Protein AF-A4K950-F1 (afdb_monomer_lite)

Secondary structure (DSSP, 8-state):
-HHHHHHHHHHHHSHHHHHHHHHHHHHHHHHHHHHH-------TT-----------HHHHHHHHHHHHHHHHHHHHHHHHHHTSS-TTHHHHHHHHHHHHHHHHHHHHHHHTT--GGGHHHHHHHHHHH--HHHHHHHHHHHHT-SSHHHHHHHHHHHHHHHHHHHHHHHHHHHHHHHHHTTSS-HHHHHHHHHHHH-

Sequence (198 aa):
SRLFRMHGQFVASHPWEVIVGTVTITICMMSMNMFTGNDKICGWNYECPKFDEDVLSSDIIILTITRCIAILYIYFQFQNLRQLGSKYILGIAGLFTIFSSFVFSTVVIHFLDKELTGLNEALPFFLLLIDLSKASALAKFALSSNSQDEVRDNIARGMAILGPTFTLDALVECLVIGVGTMSGVRQLEIMCCFGCMS

pLDDT: mean 72.27, std 15.09, range [34.19, 91.69]

Radius of gyration: 20.06 Å; chains: 1; bounding box: 52×38×51 Å

Organism: Bufo gargarizans (NCBI:txid30331)

Structure (mmCIF, N/CA/C/O backbone):
data_AF-A4K950-F1
#
_entry.id   AF-A4K950-F1
#
loop_
_atom_site.group_PDB
_atom_site.id
_atom_site.type_symbol
_atom_site.label_atom_id
_atom_site.label_alt_id
_atom_site.label_comp_id
_atom_site.label_asym_id
_atom_site.label_entity_id
_atom_site.label_seq_id
_atom_site.pdbx_PDB_ins_code
_atom_site.Cartn_x
_atom_site.Cartn_y
_atom_site.Cartn_z
_atom_site.occupancy
_atom_site.B_iso_or_equiv
_atom_site.auth_seq_id
_atom_site.auth_comp_id
_atom_site.auth_asym_id
_atom_site.auth_atom_id
_atom_site.pdbx_PDB_model_num
ATOM 1 N N . SER A 1 1 ? -17.571 7.499 0.808 1.00 77.88 1 SER A N 1
ATOM 2 C CA . SER A 1 1 ? -17.407 7.190 2.248 1.00 77.88 1 SER A CA 1
ATOM 3 C C . SER A 1 1 ? -18.193 5.955 2.709 1.00 77.88 1 SER A C 1
ATOM 5 O O . SER A 1 1 ? -17.605 5.121 3.384 1.00 77.88 1 SER A O 1
ATOM 7 N N . ARG A 1 2 ? -19.482 5.772 2.355 1.00 87.81 2 ARG A N 1
ATOM 8 C CA . ARG A 1 2 ? -20.301 4.625 2.830 1.00 87.81 2 ARG A CA 1
ATOM 9 C C . ARG A 1 2 ? -19.733 3.241 2.468 1.00 87.81 2 ARG A C 1
ATOM 11 O O . ARG A 1 2 ? -19.723 2.368 3.324 1.00 87.81 2 ARG A O 1
ATOM 18 N N . LEU A 1 3 ? -19.213 3.065 1.249 1.00 90.25 3 LEU A N 1
ATOM 19 C CA . LEU A 1 3 ? -18.563 1.817 0.811 1.00 90.25 3 LEU A CA 1
ATOM 20 C C . LEU A 1 3 ? -17.315 1.486 1.646 1.00 90.25 3 LEU A C 1
ATOM 22 O O . LEU A 1 3 ? -17.221 0.391 2.187 1.00 90.25 3 LEU A O 1
ATOM 26 N N . PHE A 1 4 ? -16.417 2.458 1.840 1.00 90.25 4 PHE A N 1
ATOM 27 C CA . PHE A 1 4 ? -15.234 2.296 2.696 1.00 90.25 4 PHE A CA 1
ATOM 28 C C . PHE A 1 4 ? -15.593 1.980 4.152 1.00 90.25 4 PHE A C 1
ATOM 30 O O . PHE A 1 4 ? -14.930 1.165 4.787 1.00 90.25 4 PHE A O 1
ATOM 37 N N . ARG A 1 5 ? -16.677 2.575 4.671 1.00 89.56 5 ARG A N 1
ATOM 38 C CA . ARG A 1 5 ? -17.190 2.253 6.007 1.00 89.56 5 ARG A CA 1
ATOM 39 C C . ARG A 1 5 ? -17.643 0.796 6.104 1.00 89.56 5 ARG A C 1
ATOM 41 O O . ARG A 1 5 ? -17.264 0.117 7.050 1.00 89.56 5 ARG A O 1
ATOM 48 N N . MET A 1 6 ? -18.436 0.324 5.138 1.00 90.75 6 MET A N 1
ATOM 49 C CA . MET A 1 6 ? -18.907 -1.068 5.110 1.00 90.75 6 MET A CA 1
ATOM 50 C C . MET A 1 6 ? -17.740 -2.050 4.977 1.00 90.75 6 MET A C 1
ATOM 52 O O . MET A 1 6 ? -17.709 -3.051 5.685 1.00 90.75 6 MET A O 1
ATOM 56 N N . HIS A 1 7 ? -16.749 -1.731 4.140 1.00 90.50 7 HIS A N 1
ATOM 57 C CA . HIS A 1 7 ? -15.535 -2.533 4.011 1.00 90.50 7 HIS A CA 1
ATOM 58 C C . HIS A 1 7 ? -14.757 -2.611 5.335 1.00 90.50 7 HIS A C 1
ATOM 60 O O . HIS A 1 7 ? -14.417 -3.702 5.782 1.00 90.50 7 HIS A O 1
ATOM 66 N N . GLY A 1 8 ? -14.563 -1.479 6.020 1.00 87.56 8 GLY A N 1
ATOM 67 C CA . GLY A 1 8 ? -13.931 -1.456 7.341 1.00 87.56 8 GLY A CA 1
ATOM 68 C C . GLY A 1 8 ? -14.700 -2.260 8.397 1.00 87.56 8 GLY A C 1
ATOM 69 O O . GLY A 1 8 ? -14.082 -2.984 9.171 1.00 87.56 8 GLY A O 1
ATOM 70 N N . GLN A 1 9 ? -16.039 -2.197 8.398 1.00 90.50 9 GLN A N 1
ATOM 71 C CA . GLN A 1 9 ? -16.872 -3.009 9.301 1.00 90.50 9 GLN A CA 1
ATOM 72 C C . GLN A 1 9 ? -16.746 -4.505 9.015 1.00 90.50 9 GLN A C 1
ATOM 74 O O . GLN A 1 9 ? -16.650 -5.290 9.956 1.00 90.50 9 GLN A O 1
ATOM 79 N N . PHE A 1 10 ? -16.735 -4.898 7.738 1.00 90.25 10 PHE A N 1
ATOM 80 C CA . PHE A 1 10 ? -16.582 -6.293 7.335 1.00 90.25 10 PHE A CA 1
ATOM 81 C C . PHE A 1 10 ? -15.236 -6.856 7.805 1.00 90.25 10 PHE A C 1
ATOM 83 O O . PHE A 1 10 ? -15.211 -7.833 8.553 1.00 90.25 10 PHE A O 1
ATOM 90 N N . VAL A 1 11 ? -14.132 -6.180 7.473 1.00 89.56 11 VAL A N 1
ATOM 91 C CA . VAL A 1 11 ? -12.777 -6.608 7.854 1.00 89.56 11 VAL A CA 1
ATOM 92 C C . VAL A 1 11 ? -12.623 -6.693 9.374 1.00 89.56 11 VAL A C 1
ATOM 94 O O . VAL A 1 11 ? -12.081 -7.667 9.889 1.00 89.56 11 VAL A O 1
ATOM 97 N N . ALA A 1 12 ? -13.154 -5.716 10.111 1.00 87.94 12 ALA A N 1
ATOM 98 C CA . ALA A 1 12 ? -13.072 -5.710 11.568 1.00 87.94 12 ALA A CA 1
ATOM 99 C C . ALA A 1 12 ? -14.038 -6.704 12.249 1.00 87.94 12 ALA A C 1
ATOM 101 O O . ALA A 1 12 ? -13.847 -7.028 13.417 1.00 87.94 12 ALA A O 1
ATOM 102 N N . SER A 1 13 ? -15.061 -7.208 11.547 1.00 88.81 13 SER A N 1
ATOM 103 C CA . SER A 1 13 ? -15.972 -8.239 12.073 1.00 88.81 13 SER A CA 1
ATOM 104 C C . SER A 1 13 ? -15.421 -9.665 11.975 1.00 88.81 13 SER A C 1
ATOM 106 O O . SER A 1 13 ? -15.775 -10.492 12.810 1.00 88.81 13 SER A O 1
ATOM 108 N N . HIS A 1 14 ? -14.532 -9.936 11.014 1.00 89.81 14 HIS A N 1
ATOM 109 C CA . HIS A 1 14 ? -13.933 -11.258 10.790 1.00 89.81 14 HIS A CA 1
ATOM 110 C C . HIS A 1 14 ? -12.391 -11.177 10.749 1.00 89.81 14 HIS A C 1
ATOM 112 O O . HIS A 1 14 ? -11.771 -11.522 9.740 1.00 89.81 14 HIS A O 1
ATOM 118 N N . PRO A 1 15 ? -11.730 -10.722 11.834 1.00 86.56 15 PRO A N 1
ATOM 119 C CA . PRO A 1 15 ? -10.291 -10.449 11.819 1.00 86.56 15 PRO A CA 1
ATOM 120 C C . PRO A 1 15 ? -9.449 -11.706 11.561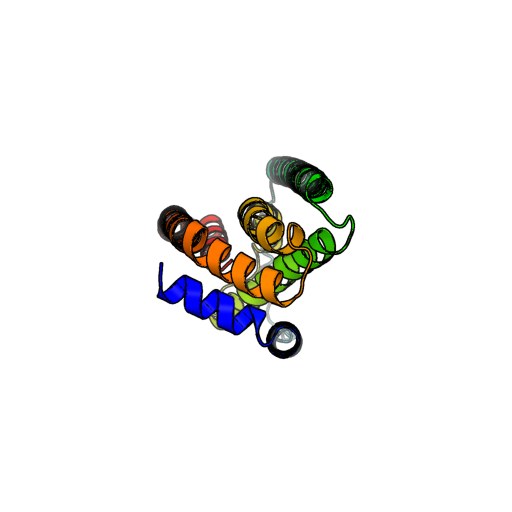 1.00 86.56 15 PRO A C 1
ATOM 122 O O . PRO A 1 15 ? -8.463 -11.648 10.832 1.00 86.56 15 PRO A O 1
ATOM 125 N N . TRP A 1 16 ? -9.849 -12.856 12.114 1.00 87.44 16 TRP A N 1
ATOM 126 C CA . TRP A 1 16 ? -9.139 -14.124 11.915 1.00 87.44 16 TRP A CA 1
ATOM 127 C C . TRP A 1 16 ? -9.194 -14.611 10.469 1.00 87.44 16 TRP A C 1
ATOM 129 O O . TRP A 1 16 ? -8.172 -15.033 9.934 1.00 87.44 16 TRP A O 1
ATOM 139 N N . GLU A 1 17 ? -10.355 -14.515 9.822 1.00 91.44 17 GLU A N 1
ATOM 140 C CA . GLU A 1 17 ? -10.521 -14.920 8.423 1.00 91.44 17 GLU A CA 1
ATOM 141 C C . GLU A 1 17 ? -9.673 -14.049 7.497 1.00 91.44 17 GLU A C 1
ATOM 143 O O . GLU A 1 17 ? -9.012 -14.561 6.595 1.00 91.44 17 GLU A O 1
ATOM 148 N N . VAL A 1 18 ? -9.614 -12.741 7.767 1.00 89.38 18 VAL A N 1
ATOM 149 C CA . VAL A 1 18 ? -8.788 -11.805 6.994 1.00 89.38 18 VAL A CA 1
ATOM 150 C C . VAL A 1 18 ? -7.296 -12.110 7.173 1.00 89.38 18 VAL A C 1
ATOM 152 O O . VAL A 1 18 ? -6.553 -12.134 6.192 1.00 89.38 18 VAL A O 1
ATOM 155 N N . ILE A 1 19 ? -6.836 -12.381 8.398 1.00 88.38 19 ILE A N 1
ATOM 156 C CA . ILE A 1 19 ? -5.421 -12.698 8.660 1.00 88.38 19 ILE A CA 1
ATOM 157 C C . ILE A 1 19 ? -5.034 -14.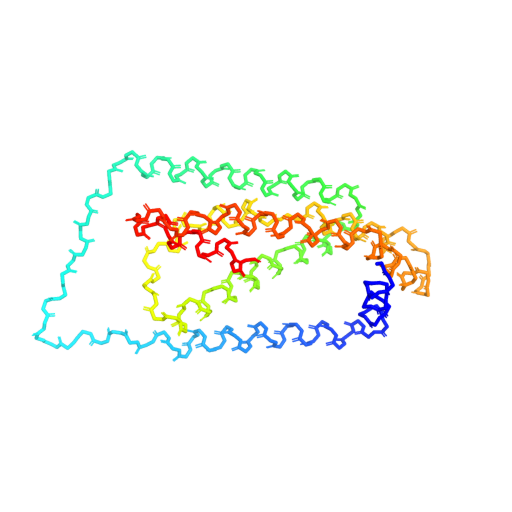022 7.997 1.00 88.38 19 ILE A C 1
ATOM 159 O O . ILE A 1 19 ? -4.046 -14.082 7.269 1.00 88.38 19 ILE A O 1
ATOM 163 N N . VAL A 1 20 ? -5.819 -15.082 8.205 1.00 90.75 20 VAL A N 1
ATOM 164 C CA . VAL A 1 20 ? -5.533 -16.396 7.610 1.00 90.75 20 VAL A CA 1
ATOM 165 C C . VAL A 1 20 ? -5.607 -16.318 6.088 1.00 90.75 20 VAL A C 1
ATOM 167 O O . VAL A 1 20 ? -4.730 -16.854 5.416 1.00 90.75 20 VAL A O 1
ATOM 170 N N . GLY A 1 21 ? -6.590 -15.604 5.538 1.00 89.19 21 GLY A N 1
ATOM 171 C CA . GLY A 1 21 ? -6.723 -15.385 4.101 1.00 89.19 21 GLY A CA 1
ATOM 172 C C . GLY A 1 21 ? -5.509 -14.674 3.506 1.00 89.19 21 GLY A C 1
ATOM 173 O O . GLY A 1 21 ? -4.921 -15.176 2.551 1.00 89.19 21 GLY A O 1
ATOM 174 N N . THR A 1 22 ? -5.086 -13.553 4.097 1.00 87.19 22 THR A N 1
ATOM 175 C CA . THR A 1 22 ? -3.924 -12.788 3.607 1.00 87.19 22 THR A CA 1
ATOM 176 C C . THR A 1 22 ? -2.627 -13.590 3.701 1.00 87.19 22 THR A C 1
ATOM 178 O O . THR A 1 22 ? -1.896 -13.665 2.718 1.00 87.19 22 THR A O 1
ATOM 181 N N . VAL A 1 23 ? -2.370 -14.275 4.820 1.00 87.06 23 VAL A N 1
ATOM 182 C CA . VAL A 1 23 ? -1.190 -15.143 4.981 1.00 87.06 23 VAL A CA 1
ATOM 183 C C . VAL A 1 23 ? -1.204 -16.301 3.985 1.00 87.06 23 VAL A C 1
ATOM 185 O O . VAL A 1 23 ? -0.185 -16.570 3.353 1.00 87.06 23 VAL A O 1
ATOM 188 N N . THR A 1 24 ? -2.349 -16.963 3.803 1.00 88.06 24 THR A N 1
ATOM 189 C CA . THR A 1 24 ? -2.481 -18.083 2.859 1.00 88.06 24 THR A CA 1
ATOM 190 C C . THR A 1 24 ? -2.202 -17.621 1.436 1.00 88.06 24 THR A C 1
ATOM 192 O O . THR A 1 24 ? -1.408 -18.244 0.741 1.00 88.06 24 THR A O 1
ATOM 195 N N . ILE A 1 25 ? -2.781 -16.492 1.023 1.00 85.62 25 ILE A N 1
ATOM 196 C CA . ILE A 1 25 ? -2.547 -15.895 -0.294 1.00 85.62 25 ILE A CA 1
ATOM 197 C C . ILE A 1 25 ? -1.059 -15.571 -0.489 1.00 85.62 25 ILE A C 1
ATOM 199 O O . ILE A 1 25 ? -0.488 -15.967 -1.504 1.00 85.62 25 ILE A O 1
ATOM 203 N N . THR A 1 26 ? -0.401 -14.933 0.486 1.00 81.06 26 THR A N 1
ATOM 204 C CA . THR A 1 26 ? 1.041 -14.638 0.412 1.00 81.06 26 THR A CA 1
ATOM 205 C C . THR A 1 26 ? 1.876 -15.916 0.295 1.00 81.06 26 THR A C 1
ATOM 207 O O . THR A 1 26 ? 2.781 -15.976 -0.535 1.00 81.06 26 THR A O 1
ATOM 210 N N . ILE A 1 27 ? 1.566 -16.961 1.070 1.00 81.75 27 ILE A N 1
ATOM 211 C CA . ILE A 1 27 ? 2.272 -18.253 1.007 1.00 81.75 27 ILE A CA 1
ATOM 212 C C . ILE A 1 27 ? 2.044 -18.940 -0.342 1.00 81.75 27 ILE A C 1
ATOM 214 O O . ILE A 1 27 ? 2.990 -19.477 -0.918 1.00 81.75 27 ILE A O 1
ATOM 218 N N . CYS A 1 28 ? 0.820 -18.915 -0.872 1.00 78.38 28 CYS A N 1
ATOM 219 C CA . CYS A 1 28 ? 0.505 -19.467 -2.186 1.00 78.38 28 CYS A CA 1
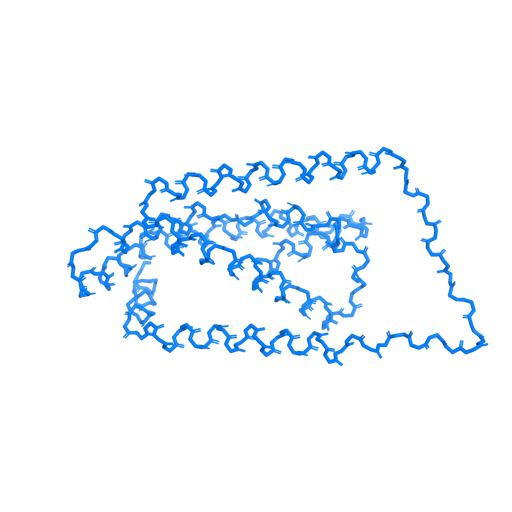ATOM 220 C C . CYS A 1 28 ? 1.302 -18.753 -3.282 1.00 78.38 28 CYS A C 1
ATOM 222 O O . CYS A 1 28 ? 1.936 -19.414 -4.099 1.00 78.38 28 CYS A O 1
ATOM 224 N N . MET A 1 29 ? 1.345 -17.421 -3.254 1.00 73.75 29 MET A N 1
ATOM 225 C CA . MET A 1 29 ? 2.129 -16.628 -4.203 1.00 73.75 29 MET A CA 1
ATOM 226 C C . MET A 1 29 ? 3.632 -16.883 -4.072 1.00 73.75 29 MET A C 1
ATOM 228 O O . MET A 1 29 ? 4.313 -17.074 -5.077 1.00 73.75 29 MET A O 1
ATOM 232 N N . MET A 1 30 ? 4.148 -16.977 -2.845 1.00 68.56 30 MET A N 1
ATOM 233 C CA . MET A 1 30 ? 5.544 -17.344 -2.595 1.00 68.56 30 MET A CA 1
ATOM 234 C C . MET A 1 30 ? 5.865 -18.745 -3.123 1.00 68.56 30 MET A C 1
ATOM 236 O O . MET A 1 30 ? 6.914 -18.949 -3.727 1.00 68.56 30 MET A O 1
ATOM 240 N N . SER A 1 31 ? 4.952 -19.700 -2.941 1.00 70.31 31 SER A N 1
ATOM 241 C CA . SER A 1 31 ? 5.107 -21.065 -3.447 1.00 70.31 31 SER A CA 1
ATOM 242 C C . SER A 1 31 ? 5.152 -21.073 -4.971 1.00 70.31 31 SER A C 1
ATOM 244 O O . SER A 1 31 ? 6.040 -21.693 -5.541 1.00 70.31 31 SER A O 1
ATOM 246 N N . MET A 1 32 ? 4.264 -20.331 -5.640 1.00 63.78 32 MET A N 1
ATOM 247 C CA . MET A 1 32 ? 4.305 -20.184 -7.099 1.00 63.78 32 MET A CA 1
ATOM 248 C C . MET A 1 32 ? 5.647 -19.608 -7.567 1.00 63.78 32 MET A C 1
ATOM 250 O O . MET A 1 32 ? 6.244 -20.172 -8.475 1.00 63.78 32 MET A O 1
ATOM 254 N N . ASN A 1 33 ? 6.170 -18.583 -6.885 1.00 56.47 33 ASN A N 1
ATOM 255 C CA . ASN A 1 33 ? 7.493 -18.015 -7.169 1.00 56.47 33 ASN A CA 1
ATOM 256 C C . ASN A 1 33 ? 8.634 -19.043 -6.990 1.00 56.47 33 ASN A C 1
ATOM 258 O O . ASN A 1 33 ? 9.564 -19.103 -7.788 1.00 56.47 33 ASN A O 1
ATOM 262 N N . MET A 1 34 ? 8.559 -19.896 -5.960 1.00 51.22 34 MET A N 1
ATOM 263 C CA . MET A 1 34 ? 9.550 -20.955 -5.719 1.00 51.22 34 MET A CA 1
ATOM 264 C C . MET A 1 34 ? 9.463 -22.113 -6.724 1.00 51.22 34 MET A C 1
ATOM 266 O O . MET A 1 34 ? 10.484 -22.728 -7.020 1.00 51.22 34 MET A O 1
ATOM 270 N N . PHE A 1 35 ? 8.272 -22.418 -7.248 1.00 43.59 35 PHE A N 1
ATOM 271 C CA . PHE A 1 35 ? 8.066 -23.502 -8.214 1.00 43.59 35 PHE A CA 1
ATOM 272 C C . PHE A 1 35 ? 8.362 -23.099 -9.666 1.00 43.59 35 PHE A C 1
ATOM 274 O O . PHE A 1 35 ? 8.658 -23.978 -10.471 1.00 43.59 35 PHE A O 1
ATOM 281 N N . THR A 1 36 ? 8.337 -21.807 -10.008 1.00 43.16 36 THR A N 1
ATOM 282 C CA . THR A 1 36 ? 8.667 -21.317 -11.361 1.00 43.16 36 THR A CA 1
ATOM 283 C C . THR A 1 36 ? 10.109 -20.830 -11.513 1.00 43.16 36 THR A C 1
ATOM 285 O O . THR A 1 36 ? 10.542 -20.554 -12.625 1.00 43.16 36 THR A O 1
ATOM 288 N N . GLY A 1 37 ? 10.891 -20.778 -10.430 1.00 38.53 37 GLY A N 1
ATOM 289 C CA . GLY A 1 37 ? 12.305 -20.384 -10.440 1.00 38.53 37 GLY A CA 1
ATOM 290 C C . GLY A 1 37 ? 13.270 -21.417 -11.036 1.00 38.53 37 GLY A C 1
ATOM 291 O O . GLY A 1 37 ? 14.406 -21.504 -10.575 1.00 38.53 37 GLY A O 1
ATOM 292 N N . ASN A 1 38 ? 12.840 -22.227 -12.010 1.00 39.97 38 ASN A N 1
ATOM 293 C CA . ASN A 1 38 ? 13.660 -23.302 -12.565 1.00 39.97 38 ASN A CA 1
ATOM 294 C C . ASN A 1 38 ? 13.694 -23.347 -14.096 1.00 39.97 38 ASN A C 1
ATOM 296 O O . ASN A 1 38 ? 13.649 -24.427 -14.669 1.00 39.97 38 ASN A O 1
ATOM 300 N N . ASP A 1 39 ? 13.843 -22.196 -14.751 1.00 41.91 39 ASP A N 1
ATOM 301 C CA . ASP A 1 39 ? 14.202 -22.162 -16.170 1.00 41.91 39 ASP A CA 1
ATOM 302 C C . ASP A 1 39 ? 15.290 -21.125 -16.444 1.00 41.91 39 ASP A C 1
ATOM 304 O O . ASP A 1 39 ? 15.010 -19.989 -16.807 1.00 41.91 39 ASP A O 1
ATOM 308 N N . LYS A 1 40 ? 16.550 -21.551 -16.266 1.00 38.31 40 LYS A N 1
ATOM 309 C CA . LYS A 1 40 ? 17.551 -21.619 -17.351 1.00 38.31 40 LYS A CA 1
ATOM 310 C C . LYS A 1 40 ? 18.562 -22.722 -17.019 1.00 38.31 40 LYS A C 1
ATOM 312 O O . LYS A 1 40 ? 19.630 -22.467 -16.469 1.00 38.31 40 LYS A O 1
ATOM 317 N N . ILE A 1 41 ? 18.248 -23.966 -17.385 1.00 41.56 41 ILE A N 1
ATOM 318 C CA . ILE A 1 41 ? 19.300 -24.950 -17.663 1.00 41.56 41 ILE A CA 1
ATOM 319 C C . ILE A 1 41 ? 19.967 -24.465 -18.950 1.00 41.56 41 ILE A C 1
ATOM 321 O O . ILE A 1 41 ? 19.439 -24.664 -20.043 1.00 41.56 41 ILE A O 1
ATOM 325 N N . CYS A 1 42 ? 21.102 -23.776 -18.834 1.00 45.41 42 CYS A N 1
ATOM 326 C CA . CYS A 1 42 ? 21.959 -23.532 -19.985 1.00 45.41 42 CYS A CA 1
ATOM 327 C C . CYS A 1 42 ? 22.367 -24.901 -20.544 1.00 45.41 42 CYS A C 1
ATOM 329 O O . CYS A 1 42 ? 23.107 -25.651 -19.906 1.00 45.41 42 CYS A O 1
ATOM 331 N N . GLY A 1 43 ? 21.826 -25.261 -21.708 1.00 41.41 43 GLY A N 1
ATOM 332 C CA . GLY A 1 43 ? 22.256 -26.448 -22.434 1.00 41.41 43 GLY A CA 1
ATOM 333 C C . GLY A 1 43 ? 23.747 -26.350 -22.755 1.00 41.41 43 GLY A C 1
ATOM 334 O O . GLY A 1 43 ? 24.269 -25.259 -22.972 1.00 41.41 43 GLY A O 1
ATOM 335 N N . TRP A 1 44 ? 24.423 -27.497 -22.814 1.00 46.53 44 TRP A N 1
ATOM 336 C CA . TRP A 1 44 ? 25.877 -27.661 -22.982 1.00 46.53 44 TRP A CA 1
ATOM 337 C C . TRP A 1 44 ? 26.492 -27.046 -24.261 1.00 46.53 44 TRP A C 1
ATOM 339 O O . TRP A 1 44 ? 27.646 -27.330 -24.570 1.00 46.53 44 TRP A O 1
ATOM 349 N N . ASN A 1 45 ? 25.755 -26.240 -25.033 1.00 44.41 45 ASN A N 1
ATOM 350 C CA . ASN A 1 45 ? 26.220 -25.724 -26.319 1.00 44.41 45 ASN A CA 1
ATOM 351 C C . ASN A 1 45 ? 25.649 -24.351 -26.732 1.00 44.41 45 ASN A C 1
ATOM 353 O O . ASN A 1 45 ? 25.449 -24.108 -27.917 1.00 44.41 45 ASN A O 1
ATOM 357 N N . TYR A 1 46 ? 25.367 -23.452 -25.787 1.00 41.97 46 TYR A N 1
ATOM 358 C CA . TYR A 1 46 ? 25.129 -22.041 -26.110 1.00 41.97 46 TYR A CA 1
ATOM 359 C C . TYR A 1 46 ? 25.824 -21.148 -25.081 1.00 41.97 46 TYR A C 1
ATOM 361 O O . TYR A 1 46 ? 25.491 -21.176 -23.897 1.00 41.97 46 TYR A O 1
ATOM 369 N N . GLU A 1 47 ? 26.793 -20.352 -25.538 1.00 41.62 47 GLU A N 1
ATOM 370 C CA . GLU A 1 47 ? 27.315 -19.224 -24.771 1.00 41.62 47 GLU A CA 1
ATOM 371 C C . GLU A 1 47 ? 26.173 -18.229 -24.557 1.00 41.62 47 GLU A C 1
ATOM 373 O O . GLU A 1 47 ? 25.726 -17.550 -25.483 1.00 41.62 47 GLU A O 1
ATOM 378 N N . CYS A 1 48 ? 25.662 -18.158 -23.328 1.00 47.22 48 CYS A N 1
ATOM 379 C CA . CYS A 1 48 ? 24.844 -17.025 -22.931 1.00 47.22 48 CYS A CA 1
ATOM 380 C C . CYS A 1 48 ? 25.719 -15.769 -23.003 1.00 47.22 48 CYS A C 1
ATOM 382 O O . CYS A 1 48 ? 26.816 -15.783 -22.433 1.00 47.22 48 CYS A O 1
ATOM 384 N N . PRO A 1 49 ? 25.263 -14.684 -23.653 1.00 37.75 49 PRO A N 1
ATOM 385 C CA . PRO A 1 49 ? 25.966 -13.421 -23.551 1.00 37.75 49 PRO A CA 1
ATOM 386 C C . PRO A 1 49 ? 25.990 -13.043 -22.071 1.00 37.75 49 PRO A C 1
ATOM 388 O O . PRO A 1 49 ? 24.945 -12.878 -21.438 1.00 37.75 49 PRO A O 1
ATOM 391 N N . LYS A 1 50 ? 27.193 -12.965 -21.502 1.00 35.44 50 LYS A N 1
ATOM 392 C CA . LYS A 1 50 ? 27.391 -12.283 -20.232 1.00 35.44 50 LYS A CA 1
ATOM 393 C C . LYS A 1 50 ? 26.986 -10.839 -20.482 1.00 35.44 50 LYS A C 1
ATOM 395 O O . LYS A 1 50 ? 27.641 -10.147 -21.256 1.00 35.44 50 LYS A O 1
ATOM 400 N N . PHE A 1 51 ? 25.900 -10.401 -19.856 1.00 40.41 51 PHE A N 1
ATOM 401 C CA . PHE A 1 51 ? 25.693 -8.983 -19.584 1.00 40.41 51 PHE A CA 1
ATOM 402 C C . PHE A 1 51 ? 26.744 -8.572 -18.539 1.00 40.41 51 PHE A C 1
ATOM 404 O O . PHE A 1 51 ? 26.436 -8.347 -17.375 1.00 40.41 51 PHE A O 1
ATOM 411 N N . ASP A 1 52 ? 28.010 -8.556 -18.956 1.00 34.19 52 ASP A N 1
ATOM 412 C CA . ASP A 1 52 ? 29.037 -7.724 -18.348 1.00 34.19 52 ASP A CA 1
ATOM 413 C C . ASP A 1 52 ? 28.783 -6.314 -18.903 1.00 34.19 52 ASP A C 1
ATOM 415 O O . ASP A 1 52 ? 29.473 -5.838 -19.801 1.00 34.19 52 ASP A O 1
ATOM 419 N N . GLU A 1 53 ? 27.700 -5.677 -18.450 1.00 36.28 53 GLU A N 1
ATOM 420 C CA . GLU A 1 53 ? 27.643 -4.221 -18.500 1.00 36.28 53 GLU A CA 1
ATOM 421 C C . GLU A 1 53 ? 28.485 -3.740 -17.324 1.00 36.28 53 GLU A C 1
ATOM 423 O O . GLU A 1 53 ? 28.187 -4.043 -16.168 1.00 36.28 53 GLU A O 1
ATOM 428 N N . ASP A 1 54 ? 29.581 -3.057 -17.644 1.00 34.69 54 ASP A N 1
ATOM 429 C CA . ASP A 1 54 ? 30.441 -2.357 -16.702 1.00 34.69 54 ASP A CA 1
ATOM 430 C C . ASP A 1 54 ? 29.588 -1.439 -15.812 1.00 34.69 54 ASP A C 1
ATOM 432 O O . ASP A 1 54 ? 29.315 -0.287 -16.156 1.00 34.69 54 ASP A O 1
ATOM 436 N N . VAL A 1 55 ? 29.149 -1.952 -14.659 1.00 42.28 55 VAL A N 1
ATOM 437 C CA . VAL A 1 55 ? 28.507 -1.157 -13.612 1.00 42.28 55 VAL A CA 1
ATOM 438 C C . VAL A 1 55 ? 29.565 -0.178 -13.123 1.00 42.28 55 VAL A C 1
ATOM 440 O O . VAL A 1 55 ? 30.479 -0.534 -12.374 1.00 42.28 55 VAL A O 1
ATOM 443 N N . LEU A 1 56 ? 29.478 1.055 -13.614 1.00 45.06 56 LEU A N 1
ATOM 444 C CA . LEU A 1 56 ? 30.386 2.142 -13.290 1.00 45.06 56 LEU A CA 1
ATOM 445 C C . LEU A 1 56 ? 30.477 2.242 -11.757 1.00 45.06 56 LEU A C 1
ATOM 447 O O . LEU A 1 56 ? 29.454 2.267 -11.075 1.00 45.06 56 LEU A O 1
ATOM 451 N N . SER A 1 57 ? 31.681 2.332 -11.182 1.00 50.59 57 SER A N 1
ATOM 452 C CA . SER A 1 57 ? 31.880 2.428 -9.720 1.00 50.59 57 SER A CA 1
ATOM 453 C C . SER A 1 57 ? 31.042 3.536 -9.050 1.00 50.59 57 SER A C 1
ATOM 455 O O . SER A 1 57 ? 30.773 3.480 -7.851 1.00 50.59 57 SER A O 1
ATOM 457 N N . SER A 1 58 ? 30.604 4.530 -9.827 1.00 50.66 58 SER A N 1
ATOM 458 C CA . SER A 1 58 ? 29.666 5.590 -9.449 1.00 50.66 58 SER A CA 1
ATOM 459 C C . SER A 1 58 ? 28.258 5.075 -9.116 1.00 50.66 58 SER A C 1
ATOM 461 O O . SER A 1 58 ? 27.678 5.522 -8.128 1.00 50.66 58 SER A O 1
ATOM 463 N N . ASP A 1 59 ? 27.727 4.113 -9.874 1.00 53.19 59 ASP A N 1
ATOM 464 C CA . ASP A 1 59 ? 26.390 3.542 -9.665 1.00 53.19 59 ASP A CA 1
ATOM 465 C C . ASP A 1 59 ? 26.349 2.689 -8.400 1.00 53.19 59 ASP A C 1
ATOM 467 O O . ASP A 1 59 ? 25.378 2.731 -7.650 1.00 53.19 59 ASP A O 1
ATOM 471 N N . ILE A 1 60 ? 27.456 2.016 -8.071 1.00 58.03 60 ILE A N 1
ATOM 472 C CA . ILE A 1 60 ? 27.608 1.289 -6.803 1.00 58.03 60 ILE A CA 1
ATOM 473 C C . ILE A 1 60 ? 27.567 2.260 -5.615 1.00 58.03 60 ILE A C 1
ATOM 475 O O . ILE A 1 60 ? 26.912 1.978 -4.607 1.00 58.03 60 ILE A O 1
ATOM 479 N N . ILE A 1 61 ? 28.232 3.417 -5.718 1.00 66.88 61 ILE A N 1
ATOM 480 C CA . ILE A 1 61 ? 28.227 4.445 -4.664 1.00 66.88 61 ILE A CA 1
ATOM 481 C C . ILE A 1 61 ? 26.824 5.041 -4.510 1.00 66.88 61 ILE A C 1
ATOM 483 O O . ILE A 1 61 ? 26.324 5.126 -3.388 1.00 66.88 61 ILE A O 1
ATOM 487 N N . ILE A 1 62 ? 26.160 5.398 -5.613 1.00 66.69 62 ILE A N 1
ATOM 488 C CA . ILE A 1 62 ? 24.795 5.945 -5.600 1.00 66.69 62 ILE A CA 1
ATOM 489 C C . ILE A 1 62 ? 23.813 4.919 -5.029 1.00 66.69 62 ILE A C 1
ATOM 491 O O . ILE A 1 62 ? 23.040 5.246 -4.130 1.00 66.69 62 ILE A O 1
ATOM 495 N N . LEU A 1 63 ? 23.883 3.662 -5.465 1.00 58.94 63 LEU A N 1
ATOM 496 C CA . LEU A 1 63 ? 23.046 2.578 -4.957 1.00 58.94 63 LEU A CA 1
ATOM 497 C C . LEU A 1 63 ? 23.277 2.345 -3.458 1.00 58.94 63 LEU A C 1
ATOM 499 O O . LEU A 1 63 ? 22.325 2.134 -2.706 1.00 58.94 63 LEU A O 1
ATOM 503 N N . THR A 1 64 ? 24.526 2.436 -2.997 1.00 64.38 64 THR A N 1
ATOM 504 C CA . THR A 1 64 ? 24.874 2.309 -1.575 1.00 64.38 64 THR A CA 1
ATOM 505 C C . THR A 1 64 ? 24.317 3.473 -0.756 1.00 64.38 64 THR A C 1
ATOM 507 O O . THR A 1 64 ? 23.718 3.243 0.294 1.00 64.38 64 THR A O 1
ATOM 510 N N . ILE A 1 65 ? 24.440 4.713 -1.239 1.00 75.88 65 ILE A N 1
ATOM 511 C CA . ILE A 1 65 ? 23.871 5.900 -0.583 1.00 75.88 65 ILE A CA 1
ATOM 512 C C . ILE A 1 65 ? 22.344 5.789 -0.510 1.00 75.88 65 ILE A C 1
ATOM 514 O O . ILE A 1 65 ? 21.770 5.974 0.563 1.00 75.88 65 ILE A O 1
ATOM 518 N N . THR A 1 66 ? 21.688 5.413 -1.608 1.00 70.56 66 THR A N 1
ATOM 519 C CA . THR A 1 66 ? 20.234 5.210 -1.667 1.00 70.56 66 THR A CA 1
ATOM 520 C C . THR A 1 66 ? 19.779 4.122 -0.695 1.00 70.56 66 THR A C 1
ATOM 522 O O . THR A 1 66 ? 18.802 4.315 0.027 1.00 70.56 66 THR A O 1
ATOM 525 N N . ARG A 1 67 ? 20.517 3.009 -0.581 1.00 67.00 67 ARG A N 1
ATOM 526 C CA . ARG A 1 67 ? 20.251 1.958 0.418 1.00 67.00 67 ARG A CA 1
ATOM 527 C C . ARG A 1 67 ? 20.401 2.472 1.849 1.00 67.00 67 ARG A C 1
ATOM 529 O O . ARG A 1 67 ? 19.536 2.204 2.678 1.00 67.00 67 ARG A O 1
ATOM 536 N N . CYS A 1 68 ? 21.452 3.234 2.143 1.00 71.81 68 CYS A N 1
ATOM 537 C CA . CYS A 1 68 ? 21.650 3.841 3.460 1.00 71.81 68 CYS A CA 1
ATOM 538 C C . CYS A 1 68 ? 20.512 4.809 3.820 1.00 71.81 68 CYS A C 1
ATOM 540 O O . CYS A 1 68 ? 19.999 4.758 4.937 1.00 71.81 68 CYS A O 1
ATOM 542 N N . ILE A 1 69 ? 20.074 5.647 2.874 1.00 77.50 69 ILE A N 1
ATOM 543 C CA . ILE A 1 69 ? 18.936 6.559 3.057 1.00 77.50 69 ILE A CA 1
ATOM 544 C C . ILE A 1 69 ? 17.642 5.772 3.270 1.00 77.50 69 ILE A C 1
ATOM 546 O O . ILE A 1 69 ? 16.897 6.095 4.190 1.00 77.50 69 ILE A O 1
ATOM 550 N N . ALA A 1 70 ? 17.394 4.715 2.493 1.00 68.69 70 ALA A N 1
ATOM 551 C CA . ALA A 1 70 ? 16.219 3.862 2.660 1.00 68.69 70 ALA A CA 1
ATOM 552 C C . ALA A 1 70 ? 16.193 3.196 4.046 1.00 68.69 70 ALA A C 1
ATOM 554 O O . ALA A 1 70 ? 15.166 3.217 4.718 1.00 68.69 70 ALA A O 1
ATOM 555 N N . ILE A 1 71 ? 17.327 2.678 4.532 1.00 73.81 71 ILE A N 1
ATOM 556 C CA . ILE A 1 71 ? 17.433 2.097 5.882 1.00 73.81 71 ILE A CA 1
ATOM 557 C C . ILE A 1 71 ? 17.146 3.153 6.958 1.00 73.81 71 ILE A C 1
ATOM 559 O O . ILE A 1 71 ? 16.399 2.879 7.898 1.00 73.81 71 ILE A O 1
ATOM 563 N N . LEU A 1 72 ? 17.704 4.360 6.826 1.00 77.75 72 LEU A N 1
ATOM 564 C CA . LEU A 1 72 ? 17.447 5.464 7.755 1.00 77.75 72 LEU A CA 1
ATOM 565 C C . LEU A 1 72 ? 15.986 5.925 7.710 1.00 77.75 72 LEU A C 1
ATOM 567 O O . LEU A 1 72 ? 15.404 6.182 8.763 1.00 77.75 72 LEU A O 1
ATOM 571 N N . TYR A 1 73 ? 15.384 5.989 6.522 1.00 78.19 73 TYR A N 1
ATOM 572 C CA . TYR A 1 73 ? 13.980 6.337 6.328 1.00 78.19 73 TYR A CA 1
ATOM 573 C C . TYR A 1 73 ? 13.070 5.309 6.995 1.00 78.19 73 TYR A C 1
ATOM 575 O O . TYR A 1 73 ? 12.249 5.686 7.826 1.00 78.19 73 TYR A O 1
ATOM 583 N N . ILE A 1 74 ? 13.283 4.015 6.738 1.00 71.88 74 ILE A N 1
ATOM 584 C CA . ILE A 1 74 ? 12.545 2.927 7.390 1.00 71.88 74 ILE A CA 1
ATOM 585 C C . ILE A 1 74 ? 12.738 3.003 8.902 1.00 71.88 74 ILE A C 1
ATOM 587 O O . ILE A 1 74 ? 11.764 2.930 9.641 1.00 71.88 74 ILE A O 1
ATOM 591 N N . TYR A 1 75 ? 13.964 3.200 9.391 1.00 75.44 75 TYR A N 1
ATOM 592 C CA . TYR A 1 75 ? 14.227 3.332 10.824 1.00 75.44 75 TYR A CA 1
ATOM 593 C C . TYR A 1 75 ? 13.465 4.510 11.445 1.00 75.44 75 TYR A C 1
ATOM 595 O O . TYR A 1 75 ? 12.843 4.354 12.498 1.00 75.44 75 TYR A O 1
ATOM 603 N N . PHE A 1 76 ? 13.472 5.672 10.790 1.00 75.31 76 PHE A N 1
ATOM 604 C CA . PHE A 1 76 ? 12.769 6.864 11.256 1.00 75.31 76 PHE A CA 1
ATOM 605 C C . PHE A 1 76 ? 11.247 6.686 11.192 1.00 75.31 76 PHE A C 1
ATOM 607 O O . PHE A 1 76 ? 10.538 7.014 12.144 1.00 75.31 76 PHE A O 1
ATOM 614 N N . GLN A 1 77 ? 10.740 6.081 10.119 1.00 70.81 77 GLN A N 1
ATOM 615 C CA . GLN A 1 77 ? 9.334 5.730 9.948 1.00 70.81 77 GLN A CA 1
ATOM 616 C C . GLN A 1 77 ? 8.897 4.729 11.030 1.00 70.81 77 GLN A C 1
ATOM 618 O O . GLN A 1 77 ? 7.871 4.939 11.671 1.00 70.81 77 GLN A O 1
ATOM 623 N N . PHE A 1 78 ? 9.717 3.718 11.342 1.00 68.88 78 PHE A N 1
ATOM 624 C CA . PHE A 1 78 ? 9.509 2.771 12.446 1.00 68.88 78 PHE A CA 1
ATOM 625 C C . PHE A 1 78 ? 9.593 3.425 13.828 1.00 68.88 78 PHE A C 1
ATOM 627 O O . PHE A 1 78 ? 8.832 3.052 14.723 1.00 68.88 78 PHE A O 1
ATOM 634 N N . GLN A 1 79 ? 10.484 4.395 14.041 1.00 70.12 79 GLN A N 1
ATOM 635 C CA . GLN A 1 79 ? 10.517 5.170 15.283 1.00 70.12 79 GLN A CA 1
ATOM 636 C C . GLN A 1 79 ? 9.243 5.998 15.456 1.00 70.12 79 GLN A C 1
ATOM 638 O O . GLN A 1 79 ? 8.657 5.981 16.539 1.00 70.12 79 GLN A O 1
ATOM 643 N N . ASN A 1 80 ? 8.785 6.665 14.396 1.00 67.31 80 ASN A N 1
ATOM 644 C CA . ASN A 1 80 ? 7.545 7.433 14.412 1.00 67.31 80 ASN A CA 1
ATOM 645 C C . ASN A 1 80 ? 6.337 6.513 14.675 1.00 67.31 80 ASN A C 1
ATOM 647 O O . ASN A 1 80 ? 5.507 6.803 15.530 1.00 67.31 80 ASN A O 1
ATOM 651 N N . LEU A 1 81 ? 6.298 5.333 14.044 1.00 65.19 81 LEU A N 1
ATOM 652 C CA . LEU A 1 81 ? 5.310 4.276 14.302 1.00 65.19 81 LEU A CA 1
ATOM 653 C C . LEU A 1 81 ? 5.326 3.808 15.770 1.00 65.19 81 LEU A C 1
ATOM 655 O O . LEU A 1 81 ? 4.271 3.691 16.394 1.00 65.19 81 LEU A O 1
ATOM 659 N N . ARG A 1 82 ? 6.513 3.587 16.356 1.00 64.12 82 ARG A N 1
ATOM 660 C CA . ARG A 1 82 ? 6.678 3.155 17.759 1.00 64.12 82 ARG A CA 1
ATOM 661 C C . ARG A 1 82 ? 6.146 4.164 18.776 1.00 64.12 82 ARG A C 1
ATOM 663 O O . ARG A 1 82 ? 5.770 3.744 19.870 1.00 64.12 82 ARG A O 1
ATOM 670 N N . GLN A 1 83 ? 6.107 5.455 18.448 1.00 64.19 83 GLN A N 1
ATOM 671 C CA . GLN A 1 83 ? 5.557 6.483 19.339 1.00 64.19 83 GLN A CA 1
ATOM 672 C C . GLN A 1 83 ? 4.020 6.466 19.414 1.00 64.19 83 GLN A C 1
ATOM 674 O O . GLN A 1 83 ? 3.456 7.070 20.321 1.00 64.19 83 GLN A O 1
ATOM 679 N N . LEU A 1 84 ? 3.334 5.768 18.501 1.00 60.25 84 LEU A N 1
ATOM 680 C CA . LEU A 1 84 ? 1.884 5.885 18.302 1.00 60.25 84 LEU A CA 1
ATOM 681 C C . LEU A 1 84 ? 1.058 4.730 18.902 1.00 60.25 84 LEU A C 1
ATOM 683 O O . LEU A 1 84 ? -0.160 4.859 18.999 1.00 60.25 84 LEU A O 1
ATOM 687 N N . GLY A 1 85 ? 1.693 3.637 19.349 1.00 61.28 85 GLY A N 1
ATOM 688 C CA . GLY A 1 85 ? 1.050 2.548 20.101 1.00 61.28 85 GLY A CA 1
ATOM 689 C C . GLY A 1 85 ? 1.592 1.145 19.781 1.00 61.28 85 GLY A C 1
ATOM 690 O O . GLY A 1 85 ? 2.081 0.901 18.686 1.00 61.28 85 GLY A O 1
ATOM 691 N N . SER A 1 86 ? 1.532 0.247 20.780 1.00 58.41 86 SER A N 1
ATOM 692 C CA . SER A 1 86 ? 2.109 -1.117 20.857 1.00 58.41 86 SER A CA 1
ATOM 693 C C . SER A 1 86 ? 3.445 -1.324 20.121 1.00 58.41 86 SER A C 1
ATOM 695 O O . SER A 1 86 ? 3.489 -1.608 18.926 1.00 58.41 86 SER A O 1
ATOM 697 N N . LYS A 1 87 ? 4.549 -1.268 20.887 1.00 64.12 87 LYS A N 1
ATOM 698 C CA . LYS A 1 87 ? 5.960 -1.284 20.432 1.00 64.12 87 LYS A CA 1
ATOM 699 C C . LYS A 1 87 ? 6.327 -2.343 19.372 1.00 64.12 87 LYS A C 1
ATOM 701 O O . LYS A 1 87 ? 7.312 -2.135 18.666 1.00 64.12 87 LYS A O 1
ATOM 706 N N . TYR A 1 88 ? 5.581 -3.448 19.269 1.00 67.31 88 TYR A N 1
ATOM 707 C CA . TYR A 1 88 ? 5.914 -4.593 18.410 1.00 67.31 88 TYR A CA 1
ATOM 708 C C . TYR A 1 88 ? 4.854 -4.935 17.354 1.00 67.31 88 TYR A C 1
ATOM 710 O O . TYR A 1 88 ? 5.223 -5.317 16.248 1.00 67.31 88 TYR A O 1
ATOM 718 N N . ILE A 1 89 ? 3.559 -4.766 17.643 1.00 74.44 89 ILE A N 1
ATOM 719 C CA . ILE A 1 89 ? 2.478 -5.228 16.750 1.00 74.44 89 ILE A CA 1
ATOM 720 C C . ILE A 1 89 ? 2.489 -4.453 15.428 1.00 74.44 89 ILE A C 1
ATOM 722 O O . ILE A 1 89 ? 2.461 -5.051 14.356 1.00 74.44 89 ILE A O 1
ATOM 726 N N . LEU A 1 90 ? 2.604 -3.124 15.503 1.00 73.81 90 LEU A N 1
ATOM 727 C CA . LEU A 1 90 ? 2.608 -2.267 14.318 1.00 73.81 90 LEU A CA 1
ATOM 728 C C . LEU A 1 90 ? 3.871 -2.473 13.466 1.00 73.81 90 LEU A C 1
ATOM 730 O O . LEU A 1 90 ? 3.810 -2.430 12.241 1.00 73.81 90 LEU A O 1
ATOM 734 N N . GLY A 1 91 ? 5.004 -2.757 14.117 1.00 75.44 91 GLY A N 1
ATOM 735 C CA . GLY A 1 91 ? 6.263 -3.039 13.434 1.00 75.44 91 GLY A CA 1
ATOM 736 C C . GLY A 1 91 ? 6.254 -4.371 12.682 1.00 75.44 91 GLY A C 1
ATOM 737 O O . GLY A 1 91 ? 6.692 -4.427 11.536 1.00 75.44 91 GLY A O 1
ATOM 738 N N . ILE A 1 92 ? 5.716 -5.430 13.298 1.00 78.56 92 ILE A N 1
ATOM 739 C CA . ILE A 1 92 ? 5.570 -6.744 12.653 1.00 78.56 92 ILE A CA 1
ATOM 740 C C . ILE A 1 92 ? 4.592 -6.652 11.475 1.00 78.56 92 ILE A C 1
ATOM 742 O O . ILE A 1 92 ? 4.895 -7.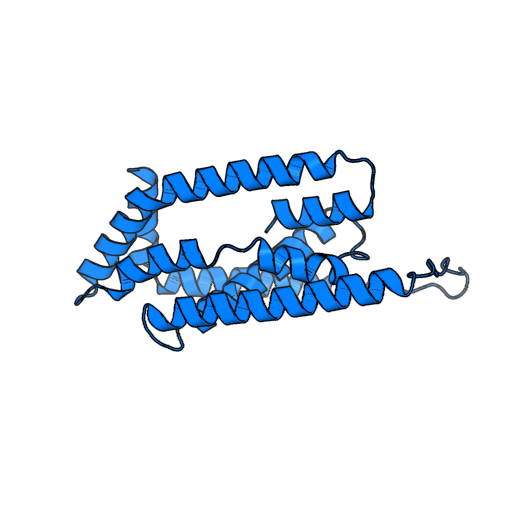158 10.398 1.00 78.56 92 ILE A O 1
ATOM 746 N N . ALA A 1 93 ? 3.461 -5.957 11.647 1.00 78.88 93 ALA A N 1
ATOM 747 C CA . ALA A 1 93 ? 2.496 -5.738 10.570 1.00 78.88 93 ALA A CA 1
ATOM 748 C C . ALA A 1 93 ? 3.107 -4.960 9.392 1.00 78.88 93 ALA A C 1
ATOM 750 O O . ALA A 1 93 ? 2.916 -5.344 8.239 1.00 78.88 93 ALA A O 1
ATOM 751 N N . GLY A 1 94 ? 3.887 -3.910 9.670 1.00 77.81 94 GLY A N 1
ATOM 752 C CA . GLY A 1 94 ? 4.605 -3.156 8.641 1.00 77.81 94 GLY A CA 1
ATOM 753 C C . GLY A 1 94 ? 5.608 -4.019 7.872 1.00 77.81 94 GLY A C 1
ATOM 754 O O . GLY A 1 94 ? 5.579 -4.039 6.644 1.00 77.81 94 GLY A O 1
ATOM 755 N N . LEU A 1 95 ? 6.438 -4.796 8.577 1.00 79.75 95 LEU A N 1
ATOM 756 C CA . LEU A 1 95 ? 7.411 -5.695 7.945 1.00 79.75 95 LEU A CA 1
ATOM 757 C C . LEU A 1 95 ? 6.729 -6.763 7.077 1.00 79.75 95 LEU A C 1
ATOM 759 O O . LEU A 1 95 ? 7.156 -7.006 5.950 1.00 79.75 95 LEU A O 1
ATOM 763 N N . PHE A 1 96 ? 5.652 -7.369 7.583 1.00 81.50 96 PHE A N 1
ATOM 764 C CA . PHE A 1 96 ? 4.865 -8.350 6.836 1.00 81.50 96 PHE A CA 1
ATOM 765 C C . PHE A 1 96 ? 4.225 -7.748 5.577 1.00 81.50 96 PHE A C 1
ATOM 767 O O . PHE A 1 96 ? 4.197 -8.400 4.535 1.00 81.50 96 PHE A O 1
ATOM 774 N N . THR A 1 97 ? 3.746 -6.505 5.654 1.00 82.56 97 THR A N 1
ATOM 775 C CA . THR A 1 97 ? 3.122 -5.798 4.523 1.00 82.56 97 THR A CA 1
ATOM 776 C C . THR A 1 97 ? 4.144 -5.512 3.425 1.00 82.56 97 THR A C 1
ATOM 778 O O . THR A 1 97 ? 3.893 -5.822 2.263 1.00 82.56 97 THR A O 1
ATOM 781 N N . ILE A 1 98 ? 5.326 -5.013 3.802 1.00 78.50 98 ILE A N 1
ATOM 782 C CA . ILE A 1 98 ? 6.453 -4.790 2.885 1.00 78.50 98 ILE A CA 1
ATOM 783 C C . ILE A 1 98 ? 6.852 -6.093 2.189 1.00 78.50 98 ILE A C 1
ATOM 785 O O . ILE A 1 98 ? 6.960 -6.143 0.965 1.00 78.50 98 ILE A O 1
ATOM 789 N N . PHE A 1 99 ? 7.053 -7.156 2.969 1.00 78.50 99 PHE A N 1
ATOM 790 C CA . PHE A 1 99 ? 7.450 -8.454 2.433 1.00 78.50 99 PHE A CA 1
ATOM 791 C C . PHE A 1 99 ? 6.385 -9.033 1.491 1.00 78.50 99 PHE A C 1
ATOM 793 O O . PHE A 1 99 ? 6.712 -9.524 0.414 1.00 78.50 99 PHE A O 1
ATOM 800 N N . SER A 1 100 ? 5.107 -8.931 1.863 1.00 80.38 100 SER A N 1
ATOM 801 C CA . SER A 1 100 ? 4.002 -9.447 1.051 1.00 80.38 100 SER A CA 1
ATOM 802 C C . SER A 1 100 ? 3.841 -8.686 -0.267 1.00 80.38 100 SER A C 1
ATOM 804 O O . SER A 1 100 ? 3.682 -9.329 -1.302 1.00 80.38 100 SER A O 1
ATOM 806 N N . SER A 1 101 ? 3.929 -7.349 -0.258 1.00 80.56 101 SER A N 1
ATOM 807 C CA . SER A 1 101 ? 3.863 -6.541 -1.488 1.00 80.56 101 SER A CA 1
ATOM 808 C C . SER A 1 101 ? 5.050 -6.852 -2.416 1.00 80.56 101 SER A C 1
ATOM 810 O O . SER A 1 101 ? 4.865 -7.046 -3.614 1.00 80.56 101 SER A O 1
ATOM 812 N N . PHE A 1 102 ? 6.255 -7.061 -1.866 1.00 76.19 102 PHE A N 1
ATOM 813 C CA . PHE A 1 102 ? 7.428 -7.435 -2.665 1.00 76.19 102 PHE A CA 1
ATOM 814 C C . PHE A 1 102 ? 7.243 -8.784 -3.380 1.00 76.19 102 PHE A C 1
ATOM 816 O O . PHE A 1 102 ? 7.517 -8.909 -4.578 1.00 76.19 102 PHE A O 1
ATOM 823 N N . VAL A 1 103 ? 6.752 -9.796 -2.656 1.00 76.19 103 VAL A N 1
ATOM 824 C CA . VAL A 1 103 ? 6.466 -11.124 -3.219 1.00 76.19 103 VAL A CA 1
ATOM 825 C C . VAL A 1 103 ? 5.376 -11.036 -4.288 1.00 76.19 103 VAL A C 1
ATOM 827 O O . VAL A 1 103 ? 5.539 -11.617 -5.359 1.00 76.19 103 VAL A O 1
ATOM 830 N N . PHE A 1 104 ? 4.303 -10.282 -4.033 1.00 78.38 104 PHE A N 1
ATOM 831 C CA . PHE A 1 104 ? 3.218 -10.067 -4.992 1.00 78.38 104 PHE A CA 1
ATOM 832 C C . PHE A 1 104 ? 3.724 -9.443 -6.299 1.00 78.38 104 PHE A C 1
ATOM 834 O O . PHE A 1 104 ? 3.541 -10.026 -7.368 1.00 78.38 104 PHE A O 1
ATOM 841 N N . SER A 1 105 ? 4.422 -8.308 -6.221 1.00 75.44 105 SER A N 1
ATOM 842 C CA . SER A 1 105 ? 4.927 -7.602 -7.402 1.00 75.44 105 SER A CA 1
ATOM 843 C C . SER A 1 105 ? 5.914 -8.454 -8.205 1.00 75.44 105 SER A C 1
ATOM 845 O O . SER A 1 105 ? 5.877 -8.447 -9.434 1.00 75.44 105 SER A O 1
ATOM 847 N N . THR A 1 106 ? 6.741 -9.260 -7.531 1.00 70.25 106 THR A N 1
ATOM 848 C CA . THR A 1 106 ? 7.661 -10.203 -8.192 1.00 70.25 106 THR A CA 1
ATOM 849 C C . THR A 1 106 ? 6.904 -11.275 -8.980 1.00 70.25 106 THR A C 1
ATOM 851 O O . THR A 1 106 ? 7.230 -11.530 -10.138 1.00 70.25 106 THR A O 1
ATOM 854 N N . VAL A 1 107 ? 5.863 -11.872 -8.387 1.00 70.56 107 VAL A N 1
ATOM 855 C CA . VAL A 1 107 ? 5.039 -12.900 -9.045 1.00 70.56 107 VAL A CA 1
ATOM 856 C C . VAL A 1 107 ? 4.324 -12.332 -10.266 1.00 70.56 107 VAL A C 1
ATOM 858 O O . VAL A 1 107 ? 4.336 -12.960 -11.322 1.00 70.56 107 VAL A O 1
ATOM 861 N N . VAL A 1 108 ? 3.734 -11.138 -10.166 1.00 69.06 108 VAL A N 1
ATOM 862 C CA . VAL A 1 108 ? 3.006 -10.553 -11.300 1.00 69.06 108 VAL A CA 1
ATOM 863 C C . VAL A 1 108 ? 3.942 -10.197 -12.457 1.00 69.06 108 VAL A C 1
ATOM 865 O O . VAL A 1 108 ? 3.607 -10.462 -13.609 1.00 69.06 108 VAL A O 1
ATOM 868 N N . ILE A 1 109 ? 5.131 -9.657 -12.181 1.00 67.06 109 ILE A N 1
ATOM 869 C CA . ILE A 1 109 ? 6.123 -9.362 -13.228 1.00 67.06 109 ILE A CA 1
ATOM 870 C C . ILE A 1 109 ? 6.635 -10.645 -13.881 1.00 67.06 109 ILE A C 1
ATOM 872 O O . ILE A 1 109 ? 6.765 -10.693 -15.103 1.00 67.06 109 ILE A O 1
ATOM 876 N N . HIS A 1 110 ? 6.863 -11.694 -13.090 1.00 65.38 110 HIS A N 1
ATOM 877 C CA . HIS A 1 110 ? 7.246 -13.005 -13.606 1.00 65.38 110 HIS A CA 1
ATOM 878 C C . HIS A 1 110 ? 6.158 -13.591 -14.521 1.00 65.38 110 HIS A C 1
ATOM 880 O O . HIS A 1 110 ? 6.466 -14.153 -15.567 1.00 65.38 110 HIS A O 1
ATOM 886 N N . PHE A 1 111 ? 4.876 -13.423 -14.180 1.00 65.12 111 PHE A N 1
ATOM 887 C CA . PHE A 1 111 ? 3.764 -13.799 -15.064 1.00 65.12 111 PHE A CA 1
ATOM 888 C C . PHE A 1 111 ? 3.700 -12.981 -16.362 1.00 65.12 111 PHE A C 1
ATOM 890 O O . PHE A 1 111 ? 3.113 -13.439 -17.338 1.00 65.12 111 PHE A O 1
ATOM 897 N N . LEU A 1 112 ? 4.291 -11.786 -16.383 1.00 60.66 112 LEU A N 1
ATOM 898 C CA . LEU A 1 112 ? 4.344 -10.895 -17.544 1.00 60.66 112 LEU A CA 1
ATOM 899 C C . LEU A 1 112 ? 5.598 -11.112 -18.419 1.00 60.66 112 LEU A C 1
ATOM 901 O O . LEU A 1 112 ? 5.841 -10.292 -19.304 1.00 60.66 112 LEU A O 1
ATOM 905 N N . ASP A 1 113 ? 6.372 -12.185 -18.185 1.00 56.06 113 ASP A N 1
ATOM 906 C CA . ASP A 1 113 ? 7.580 -12.582 -18.943 1.00 56.06 113 ASP A CA 1
ATOM 907 C C . ASP A 1 113 ? 8.650 -11.470 -19.030 1.00 56.06 113 ASP A C 1
ATOM 909 O O . ASP A 1 113 ? 9.395 -11.328 -20.000 1.00 56.06 113 ASP A O 1
ATOM 913 N N . LYS A 1 114 ? 8.703 -10.610 -18.005 1.00 55.56 114 LYS A N 1
ATOM 914 C CA . LYS A 1 114 ? 9.669 -9.509 -17.920 1.00 55.56 114 LYS A CA 1
ATOM 915 C C . LYS A 1 114 ? 10.871 -9.914 -17.072 1.00 55.56 114 LYS A C 1
ATOM 917 O O . LYS A 1 114 ? 10.726 -10.459 -15.981 1.00 55.56 114 LYS A O 1
ATOM 922 N N . GLU A 1 115 ? 12.069 -9.625 -17.578 1.00 56.28 115 GLU A N 1
ATOM 923 C CA . GLU A 1 115 ? 13.333 -9.957 -16.917 1.00 56.28 115 GLU A CA 1
ATOM 924 C C . GLU A 1 115 ? 13.453 -9.285 -15.536 1.00 56.28 115 GLU A C 1
ATOM 926 O O . GLU A 1 115 ? 13.292 -8.074 -15.387 1.00 56.28 115 GLU A O 1
ATOM 931 N N . LEU A 1 116 ? 13.786 -10.090 -14.522 1.00 55.94 116 LEU A N 1
ATOM 932 C CA . LEU A 1 116 ? 13.949 -9.686 -13.117 1.00 55.94 116 LEU A CA 1
ATOM 933 C C . LEU A 1 116 ? 15.296 -8.994 -12.824 1.00 55.94 116 LEU A C 1
ATOM 935 O O . LEU A 1 116 ? 15.630 -8.743 -11.665 1.00 55.94 116 LEU A O 1
ATOM 939 N N . THR A 1 117 ? 16.086 -8.689 -13.854 1.00 54.47 117 THR A N 1
ATOM 940 C CA . THR A 1 117 ? 17.479 -8.229 -13.750 1.00 54.47 117 THR A CA 1
ATOM 941 C C . THR A 1 117 ? 17.653 -6.877 -13.042 1.00 54.47 117 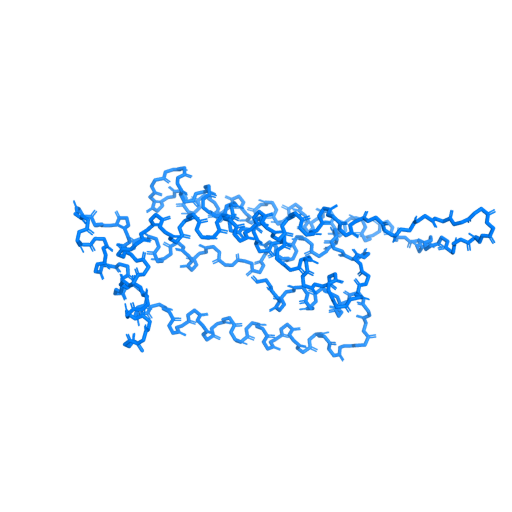THR A C 1
ATOM 943 O O . THR A 1 117 ? 18.750 -6.602 -12.575 1.00 54.47 117 THR A O 1
ATOM 946 N N . GLY A 1 118 ? 16.590 -6.080 -12.856 1.00 55.31 118 GLY A N 1
ATOM 947 C CA . GLY A 1 118 ? 16.620 -4.792 -12.132 1.00 55.31 118 GLY A CA 1
ATOM 948 C C . GLY A 1 118 ? 16.035 -4.796 -10.708 1.00 55.31 118 GLY A C 1
ATOM 949 O O . GLY A 1 118 ? 15.967 -3.752 -10.059 1.00 55.31 118 GLY A O 1
ATOM 950 N N . LEU A 1 119 ? 15.582 -5.943 -10.186 1.00 58.16 119 LEU A N 1
ATOM 951 C CA . LEU A 1 119 ? 14.798 -5.994 -8.939 1.00 58.16 119 LEU A CA 1
ATOM 952 C C . LEU A 1 119 ? 15.604 -5.570 -7.695 1.00 58.16 119 LEU A C 1
ATOM 954 O O . LEU A 1 119 ? 15.107 -4.851 -6.827 1.00 58.16 119 LEU A O 1
ATOM 958 N N . ASN A 1 120 ? 16.873 -5.982 -7.627 1.00 57.88 120 ASN A N 1
ATOM 959 C CA . ASN A 1 120 ? 17.773 -5.665 -6.510 1.00 57.88 120 ASN A CA 1
ATOM 960 C C . ASN A 1 120 ? 18.188 -4.184 -6.455 1.00 57.88 120 ASN A C 1
ATOM 962 O O . ASN A 1 120 ? 18.644 -3.700 -5.411 1.00 57.88 120 ASN A O 1
ATOM 966 N N . GLU A 1 121 ? 18.040 -3.476 -7.572 1.00 60.56 121 GLU A N 1
ATOM 967 C CA . GLU A 1 121 ? 18.289 -2.040 -7.687 1.00 60.56 121 GLU A CA 1
ATOM 968 C C . GLU A 1 121 ? 17.023 -1.227 -7.388 1.00 60.56 121 GLU A C 1
ATOM 970 O O . GLU A 1 121 ? 17.114 -0.156 -6.792 1.00 60.56 121 GLU A O 1
ATOM 975 N N . ALA A 1 122 ? 15.839 -1.773 -7.695 1.00 63.16 122 ALA A N 1
ATOM 976 C CA . ALA A 1 122 ? 14.533 -1.155 -7.444 1.00 63.16 122 ALA A CA 1
ATOM 977 C C . ALA A 1 122 ? 14.029 -1.299 -5.992 1.00 63.16 122 ALA A C 1
ATOM 979 O O . ALA A 1 122 ? 13.246 -0.475 -5.517 1.00 63.16 122 ALA A O 1
ATOM 980 N N . LEU A 1 123 ? 14.491 -2.324 -5.266 1.00 63.97 123 LEU A N 1
ATOM 981 C CA . LEU A 1 123 ? 14.127 -2.614 -3.871 1.00 63.97 123 LEU A CA 1
ATOM 982 C C . LEU A 1 123 ? 14.124 -1.396 -2.918 1.00 63.97 123 LEU A C 1
ATOM 984 O O . LEU A 1 123 ? 13.136 -1.205 -2.209 1.00 63.97 123 LEU A O 1
ATOM 988 N N . PRO A 1 124 ? 15.176 -0.557 -2.860 1.00 63.97 124 PRO A N 1
ATOM 989 C CA . PRO A 1 124 ? 15.180 0.608 -1.975 1.00 63.97 124 PRO A CA 1
ATOM 990 C C . PRO A 1 124 ? 14.162 1.688 -2.376 1.00 63.97 124 PRO A C 1
ATOM 992 O O . PRO A 1 124 ? 13.648 2.372 -1.495 1.00 63.97 124 PRO A O 1
ATOM 995 N N . PHE A 1 125 ? 13.827 1.820 -3.664 1.00 66.75 125 PHE A N 1
ATOM 996 C CA . PHE A 1 125 ? 12.793 2.750 -4.131 1.00 66.75 125 PHE A CA 1
ATOM 997 C C . PHE A 1 125 ? 11.394 2.255 -3.773 1.00 66.75 125 PHE A C 1
ATOM 999 O O . PHE A 1 125 ? 10.577 3.023 -3.280 1.00 66.75 125 PHE A O 1
ATOM 1006 N N . PHE A 1 126 ? 11.145 0.955 -3.920 1.00 68.06 126 PHE A N 1
ATOM 1007 C CA . PHE A 1 126 ? 9.908 0.315 -3.476 1.00 68.06 126 PHE A CA 1
ATOM 1008 C C . PHE A 1 126 ? 9.652 0.511 -1.979 1.00 68.06 126 PHE A C 1
ATOM 1010 O O . PHE A 1 126 ? 8.554 0.875 -1.570 1.00 68.06 126 PHE A O 1
ATOM 1017 N N . LEU A 1 127 ? 10.686 0.338 -1.152 1.00 66.56 127 LEU A N 1
ATOM 1018 C CA . LEU A 1 127 ? 10.581 0.571 0.290 1.00 66.56 127 LEU A CA 1
ATOM 1019 C C . LEU A 1 127 ? 10.275 2.032 0.641 1.00 66.56 127 LEU A C 1
ATOM 1021 O O . LEU A 1 127 ? 9.702 2.290 1.695 1.00 66.56 127 LEU A O 1
ATOM 1025 N N . LEU A 1 128 ? 10.666 2.971 -0.223 1.00 65.88 128 LEU A N 1
ATOM 1026 C CA . LEU A 1 128 ? 10.417 4.399 -0.052 1.00 65.88 128 LEU A CA 1
ATOM 1027 C C . LEU A 1 128 ? 9.000 4.796 -0.500 1.00 65.88 128 LEU A C 1
ATOM 1029 O O . LEU A 1 128 ? 8.418 5.697 0.098 1.00 65.88 128 LEU A O 1
ATOM 1033 N N . LEU A 1 129 ? 8.445 4.109 -1.504 1.00 68.88 129 LEU A N 1
ATOM 1034 C CA . LEU A 1 129 ? 7.077 4.312 -2.001 1.00 68.88 129 LEU A CA 1
ATOM 1035 C C . LEU A 1 129 ? 6.008 3.774 -1.035 1.00 68.88 129 LEU A C 1
ATOM 1037 O O . LEU A 1 129 ? 4.903 4.304 -0.963 1.00 68.88 129 LEU A O 1
ATOM 1041 N N . ILE A 1 130 ? 6.324 2.756 -0.229 1.00 71.44 130 ILE A N 1
ATOM 1042 C CA . ILE A 1 130 ? 5.364 2.231 0.750 1.00 71.44 130 ILE A CA 1
ATOM 1043 C C . ILE A 1 130 ? 5.115 3.249 1.873 1.00 71.44 130 ILE A C 1
ATOM 1045 O O . ILE A 1 130 ? 5.929 3.467 2.776 1.00 71.44 130 ILE A O 1
ATOM 1049 N N . ASP A 1 131 ? 3.908 3.811 1.885 1.00 69.62 131 ASP A N 1
ATOM 1050 C CA . ASP A 1 131 ? 3.490 4.767 2.903 1.00 69.62 131 ASP A CA 1
ATOM 1051 C C . ASP A 1 131 ? 2.920 4.078 4.161 1.00 69.62 131 ASP A C 1
ATOM 1053 O O . ASP A 1 131 ? 1.707 3.964 4.382 1.00 69.62 131 ASP A O 1
ATOM 1057 N N . LEU A 1 132 ? 3.818 3.661 5.061 1.00 71.19 132 LEU A N 1
ATOM 1058 C CA . LEU A 1 132 ? 3.439 3.145 6.384 1.00 71.19 132 LEU A CA 1
ATOM 1059 C C . LEU A 1 132 ? 2.801 4.220 7.282 1.00 71.19 132 LEU A C 1
ATOM 1061 O O . LEU A 1 132 ? 2.149 3.888 8.277 1.00 71.19 132 LEU A O 1
ATOM 1065 N N . SER A 1 133 ? 2.975 5.509 6.972 1.00 73.50 133 SER A N 1
ATOM 1066 C CA . SER A 1 133 ? 2.441 6.596 7.795 1.00 73.50 133 SER A CA 1
ATOM 1067 C C . SER A 1 133 ? 0.916 6.684 7.671 1.00 73.50 133 SER A C 1
ATOM 1069 O O . SER A 1 133 ? 0.224 6.824 8.686 1.00 73.50 133 SER A O 1
ATOM 1071 N N . LYS A 1 134 ? 0.371 6.446 6.473 1.00 78.00 134 LYS A N 1
ATOM 1072 C CA . LYS A 1 134 ? -1.073 6.302 6.218 1.00 78.00 134 LYS A CA 1
ATOM 1073 C C . LYS A 1 134 ? -1.671 5.102 6.956 1.00 78.00 134 LYS A C 1
ATOM 1075 O O . LYS A 1 134 ? -2.672 5.244 7.665 1.00 78.00 134 LYS A O 1
ATOM 1080 N N . ALA A 1 135 ? -1.011 3.944 6.888 1.00 79.75 135 ALA A N 1
ATOM 1081 C CA . ALA A 1 135 ? -1.418 2.747 7.631 1.00 79.75 135 ALA A CA 1
ATOM 1082 C C . ALA A 1 135 ? -1.420 2.988 9.154 1.00 79.75 135 ALA A C 1
ATOM 1084 O O . ALA A 1 135 ? -2.337 2.563 9.861 1.00 79.75 135 ALA A O 1
ATOM 1085 N N . SER A 1 136 ? -0.447 3.751 9.661 1.00 76.62 136 SER A N 1
ATOM 1086 C CA . SER A 1 136 ? -0.378 4.137 11.075 1.00 76.62 136 SER A CA 1
ATOM 1087 C C . SER A 1 136 ? -1.537 5.025 11.518 1.00 76.62 136 SER A C 1
ATOM 1089 O O . SER A 1 136 ? -2.040 4.871 12.630 1.00 76.62 136 SER A O 1
ATOM 1091 N N . ALA A 1 137 ? -1.991 5.939 10.655 1.00 80.44 137 ALA A N 1
ATOM 1092 C CA . ALA A 1 137 ? -3.106 6.824 10.959 1.00 80.44 137 ALA A CA 1
ATOM 1093 C C . ALA A 1 137 ? -4.400 6.025 11.148 1.00 80.44 137 ALA A C 1
ATOM 1095 O O . ALA A 1 137 ? -5.138 6.298 12.091 1.00 80.44 137 ALA A O 1
ATOM 1096 N N . LEU A 1 138 ? -4.630 4.991 10.328 1.00 81.88 138 LEU A N 1
ATOM 1097 C CA . LEU A 1 138 ? -5.725 4.034 10.528 1.00 81.88 138 LEU A CA 1
ATOM 1098 C C . LEU A 1 138 ? -5.538 3.197 11.797 1.00 81.88 138 LEU A C 1
ATOM 1100 O O . LEU A 1 138 ? -6.488 3.029 12.561 1.00 81.88 138 LEU A O 1
ATOM 1104 N N . ALA A 1 139 ? -4.319 2.722 12.065 1.00 82.62 139 ALA A N 1
ATOM 1105 C CA . ALA A 1 139 ? -4.022 1.938 13.262 1.00 82.62 139 ALA A CA 1
ATOM 1106 C C . ALA A 1 139 ? -4.303 2.714 14.560 1.00 82.62 139 ALA A C 1
ATOM 1108 O O . ALA A 1 139 ? -4.758 2.119 15.534 1.00 82.62 139 ALA A O 1
ATOM 1109 N N . LYS A 1 140 ? -4.118 4.043 14.578 1.00 80.75 140 LYS A N 1
ATOM 1110 C CA . LYS A 1 140 ? -4.477 4.883 15.736 1.00 80.75 140 LYS A CA 1
ATOM 1111 C C . LYS A 1 140 ? -5.956 4.795 16.094 1.00 80.75 140 LYS A C 1
ATOM 1113 O O . LYS A 1 140 ? -6.261 4.737 17.277 1.00 80.75 140 LYS A O 1
ATOM 1118 N N . PHE A 1 141 ? -6.854 4.742 15.106 1.00 79.25 141 PHE A N 1
ATOM 1119 C CA . PHE A 1 141 ? -8.288 4.581 15.368 1.00 79.25 141 PHE A CA 1
ATOM 1120 C C . PHE A 1 141 ? -8.591 3.237 16.041 1.00 79.25 141 PHE A C 1
ATOM 1122 O O . PHE A 1 141 ? -9.442 3.168 16.921 1.00 79.25 141 PHE A O 1
ATOM 1129 N N . ALA A 1 142 ? -7.871 2.173 15.676 1.00 80.56 142 ALA A N 1
ATOM 1130 C CA . ALA A 1 142 ? -8.007 0.881 16.344 1.00 80.56 142 ALA A CA 1
ATOM 1131 C C . ALA A 1 142 ? -7.435 0.918 17.774 1.00 80.56 142 ALA A C 1
ATOM 1133 O O . ALA A 1 142 ? -8.089 0.473 18.714 1.00 80.56 142 ALA A O 1
ATOM 1134 N N . LEU A 1 143 ? -6.240 1.490 17.948 1.00 78.38 143 LEU A N 1
ATOM 1135 C CA . LEU A 1 143 ? -5.489 1.493 19.210 1.00 78.38 143 LEU A CA 1
ATOM 1136 C C . LEU A 1 143 ? -6.038 2.458 20.273 1.00 78.38 143 LEU A C 1
ATOM 1138 O O . LEU A 1 143 ? -5.736 2.278 21.449 1.00 78.38 143 LEU A O 1
ATOM 1142 N N . SER A 1 144 ? -6.831 3.464 19.894 1.00 74.88 144 SER A N 1
ATOM 1143 C CA . SER A 1 144 ? -7.440 4.422 20.829 1.00 74.88 144 SER A CA 1
ATOM 1144 C C . SER A 1 144 ? -8.717 3.918 21.515 1.00 74.88 144 SER A C 1
ATOM 1146 O O . SER A 1 144 ? -9.356 4.686 22.226 1.00 74.88 144 SER A O 1
ATOM 1148 N N . SER A 1 145 ? -9.123 2.671 21.268 1.00 80.44 145 SER A N 1
ATOM 1149 C CA . SER A 1 145 ? -10.409 2.112 21.710 1.00 80.44 145 SER A CA 1
ATOM 1150 C C . SER A 1 145 ? -10.253 1.276 22.983 1.00 80.44 145 SER A C 1
ATOM 1152 O O . SER A 1 145 ? -9.259 0.566 23.132 1.00 80.44 145 SER A O 1
ATOM 1154 N N . ASN A 1 146 ? -11.255 1.290 23.867 1.00 77.19 146 ASN A N 1
ATOM 1155 C CA . ASN A 1 146 ? -11.240 0.536 25.129 1.00 77.19 146 ASN A CA 1
ATOM 1156 C C . ASN A 1 146 ? -12.043 -0.778 25.075 1.00 77.19 146 ASN A C 1
ATOM 1158 O O . ASN A 1 146 ? -11.948 -1.589 25.995 1.00 77.19 146 ASN A O 1
ATOM 1162 N N . SER A 1 147 ? -12.830 -1.009 24.018 1.00 83.75 147 SER A N 1
ATOM 1163 C CA . SER A 1 147 ? -13.648 -2.221 23.844 1.00 83.75 147 SER A CA 1
ATOM 1164 C C . SER A 1 147 ? -13.623 -2.749 22.405 1.00 83.75 147 SER A C 1
ATOM 1166 O O . SER A 1 147 ? -13.373 -1.997 21.469 1.00 83.75 147 SER A O 1
ATOM 1168 N N . GLN A 1 148 ? -13.888 -4.047 22.213 1.00 78.50 148 GLN A N 1
ATOM 1169 C CA . GLN A 1 148 ? -13.861 -4.692 20.886 1.00 78.50 148 GLN A CA 1
ATOM 1170 C C . GLN A 1 148 ? -14.905 -4.116 19.915 1.00 78.50 148 GLN A C 1
ATOM 1172 O O . GLN A 1 148 ? -14.604 -3.891 18.743 1.00 78.50 148 GLN A O 1
ATOM 1177 N N . ASP A 1 149 ? -16.110 -3.814 20.402 1.00 82.06 149 ASP A N 1
ATOM 1178 C CA . ASP A 1 149 ? -17.155 -3.190 19.582 1.00 82.06 149 ASP A CA 1
ATOM 1179 C C . ASP A 1 149 ? -16.751 -1.776 19.136 1.00 82.06 149 ASP A C 1
ATOM 1181 O O . ASP A 1 149 ? -16.949 -1.391 17.982 1.00 82.06 149 ASP A O 1
ATOM 1185 N N . GLU A 1 150 ? -16.091 -1.033 20.027 1.00 85.69 150 GLU A N 1
ATOM 1186 C CA . GLU A 1 150 ? -15.549 0.291 19.736 1.00 85.69 150 GLU A CA 1
ATOM 1187 C C . GLU A 1 150 ? -14.380 0.230 18.741 1.00 85.69 150 GLU A C 1
ATOM 1189 O O . GLU A 1 150 ? -14.319 1.063 17.839 1.00 85.69 150 GLU A O 1
ATOM 1194 N N . VAL A 1 151 ? -13.504 -0.783 18.820 1.00 85.25 151 VAL A N 1
ATOM 1195 C CA . VAL A 1 151 ? -12.446 -1.018 17.816 1.00 85.25 151 VAL A CA 1
ATOM 1196 C C . VAL A 1 151 ? -13.065 -1.181 16.429 1.00 85.25 151 VAL A C 1
ATOM 1198 O O . VAL A 1 151 ? -12.604 -0.561 15.467 1.00 85.25 151 VAL A O 1
ATOM 1201 N N . ARG A 1 152 ? -14.134 -1.979 16.313 1.00 87.44 152 ARG A N 1
ATOM 1202 C CA . ARG A 1 152 ? -14.804 -2.239 15.032 1.00 87.44 152 ARG A CA 1
ATOM 1203 C C . ARG A 1 152 ? -15.383 -0.964 14.425 1.00 87.44 152 ARG A C 1
ATOM 1205 O O . ARG A 1 152 ? -15.167 -0.682 13.242 1.00 87.44 152 ARG A O 1
ATOM 1212 N N . ASP A 1 153 ? -16.088 -0.178 15.230 1.00 89.19 153 ASP A N 1
ATOM 1213 C CA . ASP A 1 153 ? -16.689 1.075 14.776 1.00 89.19 153 ASP A CA 1
ATOM 1214 C C . ASP A 1 153 ? -15.645 2.164 14.501 1.00 89.19 153 ASP A C 1
ATOM 1216 O O . ASP A 1 153 ? -15.793 2.922 13.534 1.00 89.19 153 ASP A O 1
ATOM 1220 N N . ASN A 1 154 ? -14.553 2.208 15.267 1.00 89.50 154 ASN A N 1
ATOM 1221 C CA . ASN A 1 154 ? -13.459 3.147 15.044 1.00 89.50 154 ASN A CA 1
ATOM 1222 C C . ASN A 1 154 ? -12.659 2.818 13.779 1.00 89.50 154 ASN A C 1
ATOM 1224 O O . ASN A 1 154 ? -12.354 3.739 13.021 1.00 89.50 154 ASN A O 1
ATOM 1228 N N . ILE A 1 155 ? -12.397 1.542 13.475 1.00 89.25 155 ILE A N 1
ATOM 1229 C CA . ILE A 1 155 ? -11.781 1.130 12.199 1.00 89.25 155 ILE A CA 1
ATOM 1230 C C . ILE A 1 155 ? -12.688 1.506 11.027 1.00 89.25 155 ILE A C 1
ATOM 1232 O O . ILE A 1 155 ? -12.240 2.122 10.059 1.00 89.25 155 ILE A O 1
ATOM 1236 N N . ALA A 1 156 ? -13.983 1.200 11.120 1.00 90.56 156 ALA A N 1
ATOM 1237 C CA . ALA A 1 156 ? -14.953 1.555 10.090 1.00 90.56 156 ALA A CA 1
ATOM 1238 C C . ALA A 1 156 ? -15.032 3.068 9.852 1.00 90.56 156 ALA A C 1
ATOM 1240 O O . ALA A 1 156 ? -15.107 3.527 8.707 1.00 90.56 156 ALA A O 1
ATOM 1241 N N . ARG A 1 157 ? -15.006 3.855 10.931 1.00 90.62 157 ARG A N 1
ATOM 1242 C CA . ARG A 1 157 ? -14.979 5.317 10.874 1.00 90.62 157 ARG A CA 1
ATOM 1243 C C . ARG A 1 157 ? -13.669 5.829 10.279 1.00 90.62 157 ARG A C 1
ATOM 1245 O O . ARG A 1 157 ? -13.723 6.693 9.408 1.00 90.62 157 ARG A O 1
ATOM 1252 N N . GLY A 1 158 ? -12.530 5.280 10.696 1.00 89.50 158 GLY A N 1
ATOM 1253 C CA . GLY A 1 158 ? -11.210 5.598 10.153 1.00 89.50 158 GLY A CA 1
ATOM 1254 C C . GLY A 1 158 ? -11.156 5.359 8.646 1.00 89.50 158 GLY A C 1
ATOM 1255 O O . GLY A 1 158 ? -10.812 6.268 7.896 1.00 89.50 158 GLY A O 1
ATOM 1256 N N . MET A 1 159 ? -11.621 4.196 8.180 1.00 90.69 159 MET A N 1
ATOM 1257 C CA . MET A 1 159 ? -11.708 3.866 6.751 1.00 90.69 159 MET A CA 1
ATOM 1258 C C . MET A 1 159 ? -12.665 4.783 5.984 1.00 90.69 159 MET A C 1
ATOM 1260 O O . MET A 1 159 ? -12.391 5.148 4.845 1.00 90.69 159 MET A O 1
ATOM 1264 N N . ALA A 1 160 ? -13.775 5.205 6.591 1.00 91.69 160 ALA A N 1
ATOM 1265 C CA . ALA A 1 160 ? -14.717 6.119 5.949 1.00 91.69 160 ALA A CA 1
ATOM 1266 C C . ALA A 1 160 ? -14.136 7.523 5.704 1.00 91.69 160 ALA A C 1
ATOM 1268 O O . ALA A 1 160 ? -14.542 8.171 4.735 1.00 91.69 160 ALA A O 1
ATOM 1269 N N . ILE A 1 161 ? -13.243 7.979 6.594 1.00 90.56 161 ILE A N 1
ATOM 1270 C CA . ILE A 1 161 ? -12.619 9.310 6.572 1.00 90.56 161 ILE A CA 1
ATOM 1271 C C . ILE A 1 161 ? -11.330 9.291 5.746 1.00 90.56 161 ILE A C 1
ATOM 1273 O O . ILE A 1 161 ? -11.175 10.114 4.850 1.00 90.56 161 ILE A O 1
ATOM 1277 N N . LEU A 1 162 ? -10.422 8.356 6.036 1.00 89.12 162 LEU A N 1
ATOM 1278 C CA . LEU A 1 162 ? -9.084 8.296 5.442 1.00 89.12 162 LEU A CA 1
ATOM 1279 C C . LEU A 1 162 ? -9.043 7.511 4.127 1.00 89.12 162 LEU A C 1
ATOM 1281 O O . LEU A 1 162 ? -8.252 7.841 3.250 1.00 89.12 162 LEU A O 1
ATOM 1285 N N . GLY A 1 163 ? -9.909 6.505 3.966 1.00 89.38 163 GLY A N 1
ATOM 1286 C CA . GLY A 1 163 ? -9.918 5.617 2.799 1.00 89.38 163 GLY A CA 1
ATOM 1287 C C . GLY A 1 163 ? -10.002 6.350 1.455 1.00 89.38 163 GLY A C 1
ATOM 1288 O O . GLY A 1 163 ? -9.157 6.090 0.605 1.00 89.38 163 GLY A O 1
ATOM 1289 N N . PRO A 1 164 ? -10.942 7.300 1.255 1.00 91.56 164 PRO A N 1
ATOM 1290 C CA . PRO A 1 164 ? -11.031 8.054 0.004 1.00 91.56 164 PRO A CA 1
ATOM 1291 C C . PRO A 1 164 ? -9.748 8.821 -0.334 1.00 91.56 164 PRO A C 1
ATOM 1293 O O . PRO A 1 164 ? -9.290 8.771 -1.474 1.00 91.56 164 PRO A O 1
ATOM 1296 N N . THR A 1 165 ? -9.150 9.492 0.655 1.00 90.25 165 THR A N 1
ATOM 1297 C CA . THR A 1 165 ? -7.900 10.239 0.471 1.00 90.25 165 THR A CA 1
ATOM 1298 C C . THR A 1 165 ? -6.745 9.297 0.147 1.00 90.25 165 THR A C 1
ATOM 1300 O O . THR A 1 165 ? -6.005 9.554 -0.790 1.00 90.25 165 THR A O 1
ATOM 1303 N N . PHE A 1 166 ? -6.636 8.158 0.838 1.00 89.06 166 PHE A N 1
ATOM 1304 C CA . PHE A 1 166 ? -5.591 7.168 0.562 1.00 89.06 166 PHE A CA 1
ATOM 1305 C C . PHE A 1 166 ? -5.702 6.585 -0.846 1.00 89.06 166 PHE A C 1
ATOM 1307 O O . PHE A 1 166 ? -4.690 6.451 -1.525 1.00 89.06 166 PHE A O 1
ATOM 1314 N N . THR A 1 167 ? -6.918 6.285 -1.312 1.00 89.56 167 THR A N 1
ATOM 1315 C CA . THR A 1 167 ? -7.115 5.797 -2.684 1.00 89.56 167 THR A CA 1
ATOM 1316 C C . THR A 1 167 ? -6.800 6.853 -3.733 1.00 89.56 167 THR A C 1
ATOM 1318 O O . THR A 1 167 ? -6.292 6.511 -4.794 1.00 89.56 167 THR A O 1
ATOM 1321 N N . LEU A 1 168 ? -7.087 8.127 -3.453 1.00 90.56 168 LEU A N 1
ATOM 1322 C CA . LEU A 1 168 ? -6.765 9.212 -4.373 1.00 90.56 168 LEU A CA 1
ATOM 1323 C C . LEU A 1 168 ? -5.250 9.409 -4.464 1.00 90.56 168 LEU A C 1
ATOM 1325 O O . LEU A 1 168 ? -4.725 9.481 -5.568 1.00 90.56 168 LEU A O 1
ATOM 1329 N N . ASP A 1 169 ? -4.560 9.437 -3.323 1.00 89.19 169 ASP A N 1
ATOM 1330 C CA . ASP A 1 169 ? -3.102 9.537 -3.276 1.00 89.19 169 ASP A CA 1
ATOM 1331 C C . ASP A 1 169 ? -2.449 8.383 -4.042 1.00 89.19 169 ASP A C 1
ATOM 1333 O O . ASP A 1 169 ? -1.592 8.631 -4.882 1.00 89.19 169 ASP A O 1
ATOM 1337 N N . ALA A 1 170 ? -2.903 7.143 -3.821 1.00 87.38 170 ALA A N 1
ATOM 1338 C CA . ALA A 1 170 ? -2.388 5.970 -4.526 1.00 87.38 170 ALA A CA 1
ATOM 1339 C C . ALA A 1 170 ? -2.647 6.034 -6.042 1.00 87.38 170 ALA A C 1
ATOM 1341 O O . ALA A 1 170 ? -1.795 5.641 -6.832 1.00 87.38 170 ALA A O 1
ATOM 1342 N N . LEU A 1 171 ? -3.801 6.556 -6.475 1.00 89.50 171 LEU A N 1
ATOM 1343 C CA . LEU A 1 171 ? -4.081 6.766 -7.899 1.00 89.50 171 LEU A CA 1
ATOM 1344 C C . LEU A 1 171 ? -3.169 7.833 -8.506 1.00 89.50 171 LEU A C 1
ATOM 1346 O O . LEU A 1 171 ? -2.665 7.640 -9.609 1.00 89.50 171 LEU A O 1
ATOM 1350 N N . VAL A 1 172 ? -2.955 8.950 -7.808 1.00 90.38 172 VAL A N 1
ATOM 1351 C CA . VAL A 1 172 ? -2.052 10.014 -8.268 1.00 90.38 172 VAL A CA 1
ATOM 1352 C C . VAL A 1 172 ? -0.622 9.488 -8.357 1.00 90.38 172 VAL A C 1
ATOM 1354 O O . VAL A 1 172 ? 0.033 9.689 -9.374 1.00 90.38 172 VAL A O 1
ATOM 1357 N N . GLU A 1 173 ? -0.161 8.769 -7.339 1.00 85.88 173 GLU A N 1
ATOM 1358 C CA . GLU A 1 173 ? 1.158 8.140 -7.302 1.00 85.88 173 GLU A CA 1
ATOM 1359 C C . GLU A 1 173 ? 1.330 7.119 -8.435 1.00 85.88 173 GLU A C 1
ATOM 1361 O O . GLU A 1 173 ? 2.283 7.217 -9.206 1.00 85.88 173 GLU A O 1
ATOM 1366 N N . CYS A 1 174 ? 0.356 6.227 -8.632 1.00 86.19 174 CYS A N 1
ATOM 1367 C CA . CYS A 1 174 ? 0.353 5.253 -9.724 1.00 86.19 174 CYS A CA 1
ATOM 1368 C C . CYS A 1 174 ? 0.350 5.924 -11.107 1.00 86.19 174 CYS A C 1
ATOM 1370 O O . CYS A 1 174 ? 1.056 5.479 -12.006 1.00 86.19 174 CYS A O 1
ATOM 1372 N N . LEU A 1 175 ? -0.372 7.034 -11.296 1.00 87.62 175 LEU A N 1
ATOM 1373 C CA . LEU A 1 175 ? -0.335 7.791 -12.551 1.00 87.62 175 LEU A CA 1
ATOM 1374 C C . LEU A 1 175 ? 1.029 8.451 -12.782 1.00 87.62 175 LEU A C 1
ATOM 1376 O O . LEU A 1 175 ? 1.558 8.378 -13.890 1.00 87.62 175 LEU A O 1
ATOM 1380 N N . VAL A 1 176 ? 1.610 9.075 -11.754 1.00 87.81 176 VAL A N 1
ATOM 1381 C CA . VAL A 1 176 ? 2.922 9.736 -11.844 1.00 87.81 176 VAL A CA 1
ATOM 1382 C C . VAL A 1 176 ? 4.020 8.720 -12.159 1.00 87.81 176 VAL A C 1
ATOM 1384 O O . VAL A 1 176 ? 4.808 8.937 -13.078 1.00 87.81 176 VAL A O 1
ATOM 1387 N N . ILE A 1 177 ? 4.043 7.589 -11.452 1.00 83.44 177 ILE A N 1
ATOM 1388 C CA . ILE A 1 177 ? 4.991 6.497 -11.701 1.00 83.44 177 ILE A CA 1
ATOM 1389 C C . ILE A 1 177 ? 4.701 5.845 -13.059 1.00 83.44 177 ILE A C 1
ATOM 1391 O O . ILE A 1 177 ? 5.627 5.547 -13.813 1.00 83.44 177 ILE A O 1
ATOM 1395 N N . GLY A 1 178 ? 3.426 5.686 -13.414 1.00 81.19 178 GLY A N 1
ATOM 1396 C CA . GLY A 1 178 ? 2.969 5.104 -14.671 1.00 81.19 178 GLY A CA 1
ATOM 1397 C C . GLY A 1 178 ? 3.459 5.868 -15.898 1.00 81.19 178 GLY A C 1
ATOM 1398 O O . GLY A 1 178 ? 3.850 5.242 -16.879 1.00 81.19 178 GLY A O 1
ATOM 1399 N N . VAL A 1 179 ? 3.553 7.201 -15.844 1.00 84.19 179 VAL A N 1
ATOM 1400 C CA . VAL A 1 179 ? 4.175 7.995 -16.924 1.00 84.19 179 VAL A CA 1
ATOM 1401 C C . VAL A 1 179 ? 5.641 7.598 -17.139 1.00 84.19 179 VAL A C 1
ATOM 1403 O O . VAL A 1 179 ? 6.099 7.547 -18.280 1.00 84.19 179 VAL A O 1
ATOM 1406 N N . GLY A 1 180 ? 6.362 7.231 -16.077 1.00 77.50 180 GLY A N 1
ATOM 1407 C CA . GLY A 1 180 ? 7.739 6.738 -16.167 1.00 77.50 180 GLY A CA 1
ATOM 1408 C C . GLY A 1 180 ? 7.879 5.416 -16.934 1.00 77.50 180 GLY A C 1
ATOM 1409 O O . GLY A 1 180 ? 8.922 5.174 -17.540 1.00 77.50 180 GLY A O 1
ATOM 1410 N N . THR A 1 181 ? 6.816 4.604 -17.022 1.00 74.25 181 THR A N 1
ATOM 1411 C CA . THR A 1 181 ? 6.806 3.375 -17.845 1.00 74.25 181 THR A CA 1
ATOM 1412 C C . THR A 1 181 ? 6.799 3.636 -19.354 1.00 74.25 181 THR A C 1
ATOM 1414 O O . THR A 1 181 ? 7.025 2.712 -20.125 1.00 74.25 181 THR A O 1
ATOM 1417 N N . MET A 1 182 ? 6.571 4.881 -19.784 1.00 74.81 182 MET A N 1
ATOM 1418 C CA . MET A 1 182 ? 6.583 5.292 -21.195 1.00 74.81 182 MET A CA 1
ATOM 1419 C C . MET A 1 182 ? 7.889 6.003 -21.591 1.00 74.81 182 MET A C 1
ATOM 1421 O O . MET A 1 182 ? 7.964 6.619 -22.654 1.00 74.81 182 MET A O 1
ATOM 1425 N N . SER A 1 183 ? 8.914 5.974 -20.731 1.00 76.38 183 SER A N 1
ATOM 1426 C CA . SER A 1 183 ? 10.132 6.773 -20.902 1.00 76.38 183 SER A CA 1
ATOM 1427 C C . SER A 1 183 ? 11.113 6.233 -21.955 1.00 76.38 183 SER A C 1
ATOM 1429 O O . SER A 1 183 ? 12.057 6.947 -22.295 1.00 76.38 183 SER A O 1
ATOM 1431 N N . GLY A 1 184 ? 10.957 5.000 -22.449 1.00 70.25 184 GLY A N 1
ATOM 1432 C CA . GLY A 1 184 ? 11.864 4.379 -23.425 1.00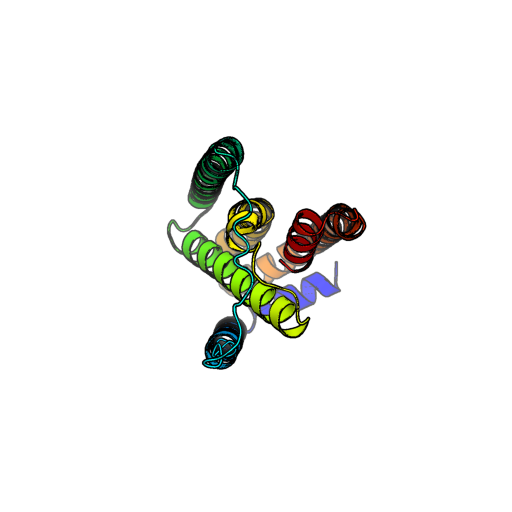 70.25 184 GLY A CA 1
ATOM 1433 C C . GLY A 1 184 ? 13.186 3.868 -22.837 1.00 70.25 184 GLY A C 1
ATOM 1434 O O . GLY A 1 184 ? 14.037 3.372 -23.575 1.00 70.25 184 GLY A O 1
ATOM 1435 N N . VAL A 1 185 ? 13.384 3.992 -21.519 1.00 74.81 185 VAL A N 1
ATOM 1436 C CA . VAL A 1 185 ? 14.585 3.538 -20.801 1.00 74.81 185 VAL A CA 1
ATOM 1437 C C . VAL A 1 185 ? 14.246 2.263 -20.036 1.00 74.81 185 VAL A C 1
ATOM 1439 O O . VAL A 1 185 ? 13.583 2.316 -19.003 1.00 74.81 185 VAL A O 1
ATOM 1442 N N . ARG A 1 186 ? 14.740 1.113 -20.511 1.00 66.44 186 ARG A N 1
ATOM 1443 C CA . ARG A 1 186 ? 14.349 -0.226 -20.026 1.00 66.44 186 ARG A CA 1
ATOM 1444 C C . ARG A 1 186 ? 14.466 -0.403 -18.506 1.00 66.44 186 ARG A C 1
ATOM 1446 O O . ARG A 1 186 ? 13.563 -0.957 -17.890 1.00 66.44 186 ARG A O 1
ATOM 1453 N N . GLN A 1 187 ? 15.537 0.096 -17.887 1.00 65.94 187 GLN A N 1
ATOM 1454 C CA . GLN A 1 187 ? 15.707 0.028 -16.428 1.00 65.94 187 GLN A CA 1
ATOM 1455 C C . GLN A 1 187 ? 14.653 0.862 -15.678 1.00 65.94 187 GLN A C 1
ATOM 1457 O O . GLN A 1 187 ? 14.058 0.377 -14.716 1.00 65.94 187 GLN A O 1
ATOM 1462 N N . LEU A 1 188 ? 14.363 2.080 -16.150 1.00 68.69 188 LEU A N 1
ATOM 1463 C CA . LEU A 1 188 ? 13.361 2.963 -15.547 1.00 68.69 188 LEU A CA 1
ATOM 1464 C C . LEU A 1 188 ? 11.944 2.400 -15.715 1.00 68.69 188 LEU A C 1
ATOM 1466 O O . LEU A 1 188 ? 11.148 2.438 -14.782 1.00 68.69 188 LEU A O 1
ATOM 1470 N N . GLU A 1 189 ? 11.643 1.810 -16.872 1.00 71.75 189 GLU A N 1
ATOM 1471 C CA . GLU A 1 189 ? 10.350 1.176 -17.139 1.00 71.75 189 GLU A CA 1
ATOM 1472 C C . GLU A 1 189 ? 10.080 -0.002 -16.198 1.00 71.75 189 GLU A C 1
ATOM 1474 O O . GLU A 1 189 ? 8.968 -0.132 -15.683 1.00 71.75 189 GLU A O 1
ATOM 1479 N N . ILE A 1 190 ? 11.096 -0.829 -15.923 1.00 69.38 190 ILE A N 1
ATOM 1480 C CA . ILE A 1 190 ? 10.997 -1.945 -14.970 1.00 69.38 190 ILE A CA 1
ATOM 1481 C C . ILE A 1 190 ? 10.762 -1.416 -13.547 1.00 69.38 190 ILE A C 1
ATOM 1483 O O . ILE A 1 190 ? 9.884 -1.922 -12.846 1.00 69.38 190 ILE A O 1
ATOM 1487 N N . MET A 1 191 ? 11.482 -0.368 -13.132 1.00 72.31 191 MET A N 1
ATOM 1488 C CA . MET A 1 191 ? 11.310 0.257 -11.813 1.00 72.31 191 MET A CA 1
ATOM 1489 C C . MET A 1 191 ? 9.914 0.869 -11.642 1.00 72.31 191 MET A C 1
ATOM 1491 O O . MET A 1 191 ? 9.248 0.627 -10.635 1.00 72.31 191 MET A O 1
ATOM 1495 N N . CYS A 1 192 ? 9.435 1.614 -12.637 1.00 75.50 192 CYS A N 1
ATOM 1496 C CA . CYS A 1 192 ? 8.106 2.219 -12.621 1.00 75.50 192 CYS A CA 1
ATOM 1497 C C . CYS A 1 192 ? 6.992 1.165 -12.672 1.00 75.50 192 CYS A C 1
ATOM 1499 O O . CYS A 1 192 ? 5.983 1.299 -11.982 1.00 75.50 192 CYS A O 1
ATOM 1501 N N . CYS A 1 193 ? 7.186 0.080 -13.426 1.00 74.62 193 CYS A N 1
ATOM 1502 C CA . CYS A 1 193 ? 6.259 -1.048 -13.435 1.00 74.62 193 CYS A CA 1
ATOM 1503 C C . CYS A 1 193 ? 6.162 -1.694 -12.047 1.00 74.62 193 CYS A C 1
ATOM 1505 O O . CYS A 1 193 ? 5.064 -2.013 -11.599 1.00 74.62 193 CYS A O 1
ATOM 1507 N N . PHE A 1 194 ? 7.288 -1.852 -11.347 1.00 74.06 194 PHE A N 1
ATOM 1508 C CA . PHE A 1 194 ? 7.306 -2.389 -9.987 1.00 74.06 194 PHE A CA 1
ATOM 1509 C C . PHE A 1 194 ? 6.595 -1.463 -8.992 1.00 74.06 194 PHE A C 1
ATOM 1511 O O . PHE A 1 194 ? 5.785 -1.935 -8.200 1.00 74.06 194 PHE A O 1
ATOM 1518 N N . GLY A 1 195 ? 6.840 -0.151 -9.079 1.00 76.81 195 GLY A N 1
ATOM 1519 C CA . GLY A 1 195 ? 6.196 0.851 -8.223 1.00 76.81 195 GLY A CA 1
ATOM 1520 C C . GLY A 1 195 ? 4.692 1.024 -8.468 1.00 76.81 195 GLY A C 1
ATOM 1521 O O . GLY A 1 195 ? 3.964 1.364 -7.549 1.00 76.81 195 GLY A O 1
ATOM 1522 N N . CYS A 1 196 ? 4.186 0.758 -9.676 1.00 78.69 196 CYS A N 1
ATOM 1523 C CA . CYS A 1 196 ? 2.736 0.776 -9.925 1.00 78.69 196 CYS A CA 1
ATOM 1524 C C . CYS A 1 196 ? 2.011 -0.459 -9.364 1.00 78.69 196 CYS A C 1
ATOM 1526 O O . CYS A 1 196 ? 0.802 -0.411 -9.147 1.00 78.69 196 CYS A O 1
ATOM 1528 N N . MET A 1 197 ? 2.730 -1.573 -9.192 1.00 76.94 197 MET A N 1
ATOM 1529 C CA . MET A 1 197 ? 2.182 -2.846 -8.712 1.00 76.94 197 MET A CA 1
ATOM 1530 C C . MET A 1 197 ? 2.232 -2.989 -7.184 1.00 76.94 197 MET A C 1
ATOM 1532 O O . MET A 1 197 ? 1.542 -3.858 -6.647 1.00 76.94 197 MET A O 1
ATOM 1536 N N . SER A 1 198 ? 3.067 -2.183 -6.517 1.00 69.56 198 SER A N 1
ATOM 1537 C CA . SER A 1 198 ? 3.329 -2.209 -5.072 1.00 69.56 198 SER A CA 1
ATOM 1538 C C . SER A 1 198 ? 2.230 -1.587 -4.228 1.00 69.56 198 SER A C 1
ATOM 1540 O O . SER A 1 198 ? 1.942 -2.175 -3.157 1.00 69.56 198 SER A O 1
#

InterPro domains:
  IPR000731 Sterol-sensing domain [PS50156] (59-198)
  IPR030225 Sterol regulatory element-binding protein cleavage-activating protein [PTHR46378] (55-194)
  IPR053958 HMGCR/SNAP/NPC1-like, sterol-sensing domain [PF12349] (85-197)

Foldseek 3Di:
DVVLLVVLLVCLVCVPCVVCVLVVVLVVLVVVVVVPPDPDPPPPDDDDPPPPPPPDVVNVVVLVVLQVVLVVVVVVLLVVLCVLDDNPPLVVVVVVVLSSLLSQLVSVCVVVVHDCVLVSSLSSVLSVLDDSVLVSQLVSLQRVDDDSVSSSNSSSVSSVPSVVVVVVVLVVQLVVLVVQLVVPDSSSVSSSSSSNSD